Protein AF-A0A935I9T2-F1 (afdb_monomer)

pLDDT: mean 95.21, std 4.17, range [59.22, 98.81]

Secondary structure (DSSP, 8-state):
-HHHHHHHGGG-S-EEEE--S-HHHHHHHHHH-TTEEEEEE-SSSS-EEEE-SS-EEEEPPGGGSEEEEEEEEE-TTT--EEEEEEEEE-STTSPPPHHHHHHHHHHHHHHHHHHHHTT--TT-EEEE-SS-EE--HHHHTTS--HHHHHHHHHHHHHSTT-SEEEEEGGG----SEE-SEEEHHHHHHHSTT---EEEEEEEHHHHHHHHHHHHHTTTSTTPEEEESEEE-TTS-EEETTEE--TTSEEEEEEEGGGGGT-STT-TTSSTT-TT-EEEEE--TT-TT-GGG-HHHHHHHHHHTT--

Solvent-accessible surface area (backbone atoms only — not comparable to full-atom values): 16676 Å² total; per-residue (Å²): 111,71,69,66,48,72,72,43,58,87,79,48,90,76,46,71,44,78,48,77,40,48,73,69,54,47,52,49,50,44,67,77,38,58,70,33,47,36,34,45,38,40,74,73,50,52,59,49,78,46,82,51,101,56,26,36,40,37,25,45,28,51,91,64,44,29,43,70,51,76,49,77,49,75,39,90,87,79,66,47,75,48,79,48,76,44,82,41,78,59,49,92,87,56,81,78,54,70,72,61,48,52,55,51,52,52,52,51,52,52,50,54,49,54,43,43,74,74,71,44,55,50,85,45,74,60,43,79,37,96,59,66,44,66,41,27,53,83,47,42,14,62,44,77,32,72,59,41,28,35,45,18,45,18,51,34,69,77,37,74,80,33,66,32,17,40,37,47,28,54,57,54,64,38,70,44,70,49,57,61,49,41,33,42,40,56,51,42,58,24,32,72,80,54,46,27,36,28,39,30,31,32,33,23,51,56,51,52,52,51,53,50,37,17,60,70,20,51,82,33,42,36,7,50,22,41,22,49,65,46,71,46,97,85,74,47,53,22,49,75,88,37,71,63,51,50,85,44,75,42,42,32,34,31,41,49,66,51,38,69,28,77,37,71,80,38,46,76,53,22,79,81,36,84,69,57,38,78,77,45,68,48,51,82,82,42,87,84,47,57,43,23,25,50,54,59,31,36,52,52,32,34,71,74,70,52,116

Foldseek 3Di:
DPPVCVVCVVVDLADEAEEADDPVVVVVVCVVCLRHAEYAYHPPQPWDWDDDPRYIYTYHHPPPQKDKDWDWDADPVVSDIDIDIDIGGPDPVDDDDPVVVVVVVVVVVVVCVVCVVVVFHQPAFLDFDPDKFALALLDLQADAGPVLQLLFVLLCVLVVQALKEKEFSLQQQDRDIHHGTDGLNNLCNRRVPWAFKKKWKFFLQVVLLLQVLLNVRRSHRSNMHMYQWDQDPVRFIGGVNHGRDRGDIGIYMYGQVLQCLPGPSSNCNHPPNPRIGDIGIDDCPPPPRQRGTSSSSSSVCSNVVGD

Structure (mmCIF, N/CA/C/O backbone):
data_AF-A0A935I9T2-F1
#
_entry.id   AF-A0A935I9T2-F1
#
loop_
_atom_site.group_PDB
_atom_site.id
_atom_site.type_symbol
_atom_site.label_atom_id
_atom_site.label_alt_id
_atom_site.label_comp_id
_atom_site.label_asym_id
_atom_site.label_entity_id
_atom_site.label_seq_id
_atom_site.pdbx_PDB_ins_code
_atom_site.Cartn_x
_atom_site.Cartn_y
_atom_site.Cartn_z
_atom_site.occupancy
_atom_site.B_iso_or_equiv
_atom_site.auth_seq_id
_atom_site.auth_comp_id
_atom_site.auth_asym_id
_atom_site.auth_atom_id
_atom_site.pdbx_PDB_model_num
ATOM 1 N N . MET A 1 1 ? -21.980 18.213 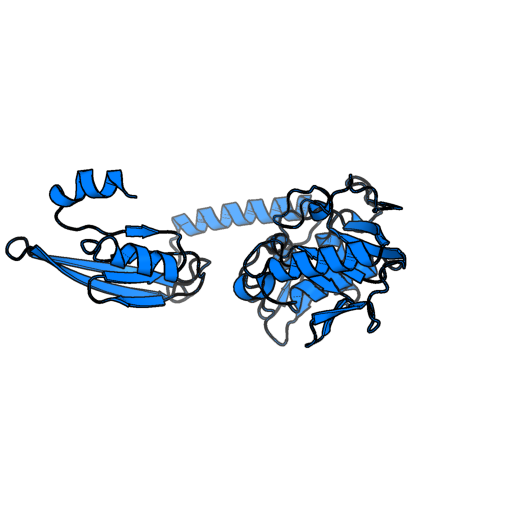9.065 1.00 59.22 1 MET A N 1
ATOM 2 C CA . MET A 1 1 ? -22.548 17.985 10.413 1.00 59.22 1 MET A CA 1
ATOM 3 C C . MET A 1 1 ? -23.260 19.217 10.985 1.00 59.22 1 MET A C 1
ATOM 5 O O . MET A 1 1 ? -24.148 19.013 11.793 1.00 59.22 1 MET A O 1
ATOM 9 N N . GLY A 1 2 ? -22.933 20.444 10.532 1.00 68.31 2 GLY A N 1
ATOM 10 C CA . GLY A 1 2 ? -23.490 21.729 11.001 1.00 68.31 2 GLY A CA 1
ATOM 11 C C . GLY A 1 2 ? -24.988 21.754 11.298 1.00 68.31 2 GLY A C 1
ATOM 12 O O . GLY A 1 2 ? -25.365 21.683 12.461 1.00 68.31 2 GLY A O 1
ATOM 13 N N . ASP A 1 3 ? -25.827 21.838 10.270 1.00 74.56 3 ASP A N 1
ATOM 14 C CA . ASP A 1 3 ? -27.255 22.126 10.474 1.00 74.56 3 ASP A CA 1
ATOM 15 C C . ASP A 1 3 ? -27.993 20.964 11.151 1.00 74.56 3 ASP A C 1
ATOM 17 O O . ASP A 1 3 ? -28.700 21.164 12.135 1.00 74.56 3 ASP A O 1
ATOM 21 N N . ALA A 1 4 ? -27.710 19.729 10.723 1.00 80.50 4 ALA A N 1
ATOM 22 C CA . ALA A 1 4 ? -28.330 18.536 11.291 1.00 80.50 4 ALA A CA 1
ATOM 23 C C . ALA A 1 4 ? -28.084 18.403 12.806 1.00 80.50 4 ALA A C 1
ATOM 25 O O . ALA A 1 4 ? -29.013 18.094 13.540 1.00 80.50 4 ALA A O 1
ATOM 26 N N . PHE A 1 5 ? -26.866 18.661 13.303 1.00 85.31 5 PHE A N 1
ATOM 27 C CA . PHE A 1 5 ? -26.576 18.559 14.740 1.00 85.31 5 PHE A CA 1
ATOM 28 C C . PHE A 1 5 ? -27.443 19.511 15.573 1.00 85.31 5 PHE A C 1
ATOM 30 O O . PHE A 1 5 ? -28.031 19.098 16.574 1.00 85.31 5 PHE A O 1
ATOM 37 N N . PHE A 1 6 ? -27.545 20.776 15.158 1.00 86.12 6 PHE A N 1
ATOM 38 C CA . PHE A 1 6 ? -28.317 21.775 15.894 1.00 86.12 6 PHE A CA 1
ATOM 39 C C . PHE A 1 6 ? -29.828 21.534 15.816 1.00 86.12 6 PHE A C 1
ATOM 41 O O . PHE A 1 6 ? -30.533 21.905 16.750 1.00 86.12 6 PHE A O 1
ATOM 48 N N . GLU A 1 7 ? -30.314 20.865 14.768 1.00 86.69 7 GLU A N 1
ATOM 49 C CA . GLU A 1 7 ? -31.722 20.479 14.644 1.00 86.69 7 GLU A CA 1
ATOM 50 C C . GLU A 1 7 ? -32.150 19.426 15.677 1.00 86.69 7 GLU A C 1
ATOM 52 O O . GLU A 1 7 ? -33.269 19.503 16.184 1.00 86.69 7 GLU A O 1
ATOM 57 N N . PHE A 1 8 ? -31.288 18.458 16.023 1.00 87.00 8 PHE A N 1
ATOM 58 C CA . PHE A 1 8 ? -31.685 17.354 16.910 1.00 87.00 8 PHE A CA 1
ATOM 59 C C . PHE A 1 8 ? -31.087 17.398 18.317 1.00 87.00 8 PHE A C 1
ATOM 61 O O . PHE A 1 8 ? -31.620 16.709 19.190 1.00 87.00 8 PHE A O 1
ATOM 68 N N . LYS A 1 9 ? -30.011 18.155 18.581 1.00 84.25 9 LYS A N 1
ATOM 69 C CA . LYS A 1 9 ? -29.277 18.067 19.865 1.00 84.25 9 LYS A CA 1
ATOM 70 C C . LYS A 1 9 ? -30.158 18.282 21.103 1.00 84.25 9 LYS A C 1
ATOM 72 O O . LYS A 1 9 ? -29.906 17.673 22.134 1.00 84.25 9 LYS A O 1
ATOM 77 N N . ASP A 1 10 ? -31.199 19.110 20.992 1.00 88.31 10 ASP A N 1
ATOM 78 C CA . ASP A 1 10 ? -32.111 19.432 22.100 1.00 88.31 10 ASP A CA 1
ATOM 79 C C . ASP A 1 10 ? -33.300 18.454 22.198 1.00 88.31 10 ASP A C 1
ATOM 81 O O . ASP A 1 10 ? -34.091 18.521 23.137 1.00 88.31 10 ASP A O 1
ATOM 85 N N . SER A 1 11 ? -33.414 17.523 21.243 1.00 91.31 11 SER A N 1
ATOM 86 C CA . SER A 1 11 ? -34.432 16.462 21.197 1.00 91.31 11 SER A CA 1
ATOM 87 C C . SER A 1 11 ? -33.925 15.098 21.682 1.00 91.31 11 SER A C 1
ATOM 89 O O . SER A 1 11 ? -34.691 14.136 21.714 1.00 91.31 11 SER A O 1
ATOM 91 N N . VAL A 1 12 ? -32.646 15.004 22.060 1.00 91.12 12 VAL A N 1
ATOM 92 C CA . VAL A 1 12 ? -31.995 13.758 22.482 1.00 91.12 12 VAL A CA 1
ATOM 93 C C . VAL A 1 12 ? -31.290 13.915 23.827 1.00 91.12 12 VAL A C 1
ATOM 95 O O . VAL A 1 12 ? -30.827 14.992 24.192 1.00 91.12 12 VAL A O 1
ATOM 98 N N . ASP A 1 13 ? -31.175 12.812 24.564 1.00 88.94 13 ASP A N 1
ATOM 99 C CA . ASP A 1 13 ? -30.525 12.793 25.878 1.00 88.94 13 ASP A CA 1
ATOM 100 C C . ASP A 1 13 ? -28.996 12.650 25.804 1.00 88.94 13 ASP A C 1
ATOM 102 O O . ASP A 1 13 ? -28.280 13.079 26.713 1.00 88.94 13 ASP A O 1
ATOM 106 N N . ILE A 1 14 ? -28.489 12.005 24.747 1.00 88.88 14 ILE A N 1
ATOM 107 C CA . ILE A 1 14 ? -27.069 11.704 24.537 1.00 88.88 14 ILE A CA 1
ATOM 108 C C . ILE A 1 14 ? -26.747 11.849 23.053 1.00 88.88 14 ILE A C 1
ATOM 110 O O . ILE A 1 14 ? -27.459 11.308 22.208 1.00 88.88 14 ILE A O 1
ATOM 114 N N . VAL A 1 15 ? -25.621 12.499 22.749 1.00 90.31 15 VAL A N 1
ATOM 115 C CA . VAL A 1 15 ? -25.045 12.528 21.403 1.00 90.31 15 VAL A CA 1
ATOM 116 C C . VAL A 1 15 ? -23.731 11.749 21.386 1.00 90.31 15 VAL A C 1
ATOM 118 O O . VAL A 1 15 ? -22.809 12.022 22.161 1.00 90.31 15 VAL A O 1
ATOM 121 N N . LEU A 1 16 ? -23.655 10.778 20.480 1.00 92.75 16 LEU A N 1
ATOM 122 C CA . LEU A 1 16 ? -22.445 10.039 20.128 1.00 92.75 16 LEU A CA 1
ATOM 123 C C . LEU A 1 16 ? -22.160 10.299 18.648 1.00 92.75 16 LEU A C 1
ATOM 125 O O . LEU A 1 16 ? -23.095 10.459 17.863 1.00 92.75 16 LEU A O 1
ATOM 129 N N . ALA A 1 17 ? -20.891 10.319 18.265 1.00 94.56 17 ALA A N 1
ATOM 130 C CA . ALA A 1 17 ? -20.495 10.459 16.873 1.00 94.56 17 ALA A CA 1
ATOM 131 C C . ALA A 1 17 ? -19.826 9.182 16.372 1.00 94.56 17 ALA A C 1
ATOM 133 O O . ALA A 1 17 ? -19.061 8.542 17.092 1.00 94.56 17 ALA A O 1
ATOM 134 N N . LEU A 1 18 ? -20.116 8.844 15.121 1.00 96.19 18 LEU A N 1
ATOM 135 C CA . LEU A 1 18 ? -19.390 7.859 14.334 1.00 96.19 18 LEU A CA 1
ATOM 136 C C . LEU A 1 18 ? -18.709 8.625 13.202 1.00 96.19 18 LEU A C 1
ATOM 138 O O . LEU A 1 18 ? -19.387 9.342 12.462 1.00 96.19 18 LEU A O 1
ATOM 142 N N . SER A 1 19 ? -17.391 8.513 13.088 1.00 95.62 19 SER A N 1
ATOM 143 C CA . SER A 1 19 ? -16.606 9.272 12.118 1.00 95.62 19 SER A CA 1
ATOM 144 C C . SER A 1 19 ? -15.615 8.386 11.368 1.00 95.62 19 SER A C 1
ATOM 146 O O . SER A 1 19 ? -15.223 7.307 11.810 1.00 95.62 19 SER A O 1
ATOM 148 N N . HIS A 1 20 ? -15.199 8.870 10.202 1.00 95.81 20 HIS A N 1
ATOM 149 C CA . HIS A 1 20 ? -14.014 8.392 9.499 1.00 95.81 20 HIS A CA 1
ATOM 150 C C . HIS A 1 20 ? -13.144 9.608 9.180 1.00 95.81 20 HIS A C 1
ATOM 152 O O . HIS A 1 20 ? -12.958 9.986 8.027 1.00 95.81 20 HIS A O 1
ATOM 158 N N . LEU A 1 21 ? -12.726 10.283 10.243 1.00 95.12 21 LEU A N 1
ATOM 159 C CA . LEU A 1 21 ? -11.886 11.469 10.209 1.00 95.12 21 LEU A CA 1
ATOM 160 C C . LEU A 1 21 ? -10.539 11.142 10.840 1.00 95.12 21 LEU A C 1
ATOM 162 O O . LEU A 1 21 ? -10.432 10.178 11.605 1.00 95.12 21 LEU A O 1
ATOM 166 N N . SER A 1 22 ? -9.538 11.968 10.554 1.00 93.94 22 SER A N 1
ATOM 167 C CA . SER A 1 22 ? -8.284 11.891 11.290 1.00 93.94 22 SER A CA 1
ATOM 168 C C . SER A 1 22 ? -8.491 12.176 12.780 1.00 93.94 22 SER A C 1
ATOM 170 O O . SER A 1 22 ? -9.448 12.841 13.186 1.00 93.94 22 SER A O 1
ATOM 172 N N . LYS A 1 23 ? -7.574 11.716 13.630 1.00 94.81 23 LYS A N 1
ATOM 173 C CA . LYS A 1 23 ? -7.583 12.018 15.068 1.00 94.81 23 LYS A CA 1
ATOM 174 C C . LYS A 1 23 ? -7.570 13.526 15.343 1.00 94.81 23 LYS A C 1
ATOM 176 O O . LYS A 1 23 ? -8.200 13.960 16.305 1.00 94.81 23 LYS A O 1
ATOM 181 N N . GLU A 1 24 ? -6.891 14.324 14.515 1.00 95.31 24 GLU A N 1
ATOM 182 C CA . GLU A 1 24 ? -6.883 15.784 14.620 1.00 95.31 24 GLU A CA 1
ATOM 183 C C . GLU A 1 24 ? -8.256 16.379 14.289 1.00 95.31 24 GLU A C 1
ATOM 185 O O . GLU A 1 24 ? -8.745 17.240 15.019 1.00 95.31 24 GLU A O 1
ATOM 190 N N . GLU A 1 25 ? -8.897 15.907 13.223 1.00 96.12 25 GLU A N 1
ATOM 191 C CA . GLU A 1 25 ? -10.239 16.346 12.827 1.00 96.12 25 GLU A CA 1
ATOM 192 C C . GLU A 1 25 ? -11.310 15.898 13.831 1.00 96.12 25 GLU A C 1
ATOM 194 O O . GLU A 1 25 ? -12.220 16.666 14.132 1.00 96.12 25 GLU A O 1
ATOM 199 N N . ASP A 1 26 ? -11.188 14.708 14.422 1.00 97.00 26 ASP A N 1
ATOM 200 C CA . ASP A 1 26 ? -12.066 14.273 15.514 1.00 97.00 26 ASP A CA 1
ATOM 201 C C . ASP A 1 26 ? -11.880 15.127 16.772 1.00 97.00 26 ASP A C 1
ATOM 203 O O . ASP A 1 26 ? -12.853 15.455 17.453 1.00 97.00 26 ASP A O 1
ATOM 207 N N . ALA A 1 27 ? -10.645 15.529 17.085 1.00 95.75 27 ALA A N 1
ATOM 208 C CA . ALA A 1 27 ? -10.392 16.452 18.186 1.00 95.75 27 ALA A CA 1
ATOM 209 C C . ALA A 1 27 ? -11.016 17.831 17.915 1.00 95.75 27 ALA A C 1
ATOM 211 O O . ALA A 1 27 ? -11.619 18.413 18.817 1.00 95.75 27 ALA A O 1
ATOM 212 N N . GLN A 1 28 ? -10.940 18.324 16.674 1.00 95.50 28 GLN A N 1
ATOM 213 C CA . GLN A 1 28 ? -11.638 19.545 16.258 1.00 95.50 28 GLN A CA 1
ATOM 214 C C . GLN A 1 28 ? -13.156 19.381 16.380 1.00 95.50 28 GLN A C 1
ATOM 216 O O . GLN A 1 28 ? -13.819 20.248 16.946 1.00 95.50 28 GLN A O 1
ATOM 221 N N . LEU A 1 29 ? -13.710 18.255 15.919 1.00 94.00 29 LEU A N 1
ATOM 222 C CA . LEU A 1 29 ? -15.136 17.948 16.021 1.00 94.00 29 LEU A CA 1
ATOM 223 C C . LEU A 1 29 ? -15.614 17.962 17.482 1.00 94.00 29 LEU A C 1
ATOM 225 O O . LEU A 1 29 ? -16.641 18.569 17.786 1.00 94.00 29 LEU A O 1
ATOM 229 N N . ALA A 1 30 ? -14.856 17.346 18.391 1.00 94.31 30 ALA A N 1
ATOM 230 C CA . ALA A 1 30 ? -15.148 17.350 19.824 1.00 94.31 30 ALA A CA 1
ATOM 231 C C . ALA A 1 30 ? -15.078 18.754 20.453 1.00 94.31 30 ALA A C 1
ATOM 233 O O . ALA A 1 30 ? -15.780 19.031 21.429 1.00 94.31 30 ALA A O 1
ATOM 234 N N . ASP A 1 31 ? -14.221 19.630 19.926 1.00 93.56 31 ASP A N 1
ATOM 235 C CA . ASP A 1 31 ? -14.082 21.013 20.387 1.00 93.56 31 ASP A CA 1
ATOM 236 C C . ASP A 1 31 ? -15.265 21.884 19.940 1.00 93.56 31 ASP A C 1
ATOM 238 O O . ASP A 1 31 ? -15.817 22.643 20.742 1.00 93.56 31 ASP A O 1
ATOM 242 N N . LEU A 1 32 ? -15.689 21.703 18.684 1.00 92.56 32 LEU A N 1
ATOM 243 C CA . LEU A 1 32 ? -16.832 22.369 18.054 1.00 92.56 32 LEU A CA 1
ATOM 244 C C . LEU A 1 32 ? -18.174 21.959 18.681 1.00 92.56 32 LEU A C 1
ATOM 246 O O . LEU A 1 32 ? -19.054 22.803 18.844 1.00 92.56 32 LEU A O 1
ATOM 250 N N . TYR A 1 33 ? -18.330 20.686 19.054 1.00 92.25 33 TYR A N 1
ATOM 251 C CA . TYR A 1 33 ? -19.592 20.114 19.535 1.00 92.25 33 TYR A CA 1
ATOM 252 C C . TYR A 1 33 ? -19.420 19.458 20.914 1.00 92.25 33 TYR A C 1
ATOM 254 O O . TYR A 1 33 ? -19.298 18.238 21.049 1.00 92.25 33 TYR A O 1
ATOM 262 N N . ARG A 1 34 ? -19.430 20.277 21.972 1.00 90.44 34 ARG A N 1
ATOM 263 C CA . ARG A 1 34 ? -19.145 19.868 23.367 1.00 90.44 34 ARG A CA 1
ATOM 264 C C . ARG A 1 34 ? -20.168 18.891 23.965 1.00 90.44 34 ARG A C 1
ATOM 266 O O . ARG A 1 34 ? -19.928 18.278 25.015 1.00 90.44 34 ARG A O 1
ATOM 273 N N . GLU A 1 35 ? -21.329 18.762 23.337 1.00 91.56 35 GLU A N 1
ATOM 274 C CA . GLU A 1 35 ? -22.378 17.818 23.703 1.00 91.56 35 GLU A CA 1
ATOM 275 C C . GLU A 1 35 ? -22.034 16.380 23.305 1.00 91.56 35 GLU A C 1
ATOM 277 O O . GLU A 1 35 ? -22.543 15.457 23.941 1.00 91.56 35 GLU A O 1
ATOM 282 N N . ILE A 1 36 ? -21.141 16.172 22.329 1.00 92.62 36 ILE A N 1
ATOM 283 C CA . ILE A 1 36 ? -20.674 14.838 21.941 1.00 92.62 36 ILE A CA 1
ATOM 284 C C . ILE A 1 36 ? -19.838 14.256 23.082 1.00 92.62 36 ILE A C 1
ATOM 286 O O . ILE A 1 36 ? -18.862 14.858 23.528 1.00 92.62 36 ILE A O 1
ATOM 290 N N . LYS A 1 37 ? -20.233 13.077 23.572 1.00 92.69 37 LYS A N 1
ATOM 291 C CA . LYS A 1 37 ? -19.572 12.418 24.717 1.00 92.69 37 LYS A CA 1
ATOM 292 C C . LYS A 1 37 ? -18.615 11.307 24.310 1.00 92.69 37 LYS A C 1
ATOM 294 O O . LYS A 1 37 ? -17.696 10.983 25.063 1.00 92.69 37 LYS A O 1
ATOM 299 N N . LEU A 1 38 ? -18.810 10.754 23.121 1.00 96.19 38 LEU A N 1
ATOM 300 C CA . LEU A 1 38 ? -17.950 9.744 22.525 1.00 96.19 38 LEU A CA 1
ATOM 301 C C . LEU A 1 38 ? -17.904 9.947 21.013 1.00 96.19 38 LEU A C 1
ATOM 303 O O . LEU A 1 38 ? -18.955 10.076 20.383 1.00 96.19 38 LEU A O 1
ATOM 307 N N . ILE A 1 39 ? -16.701 9.903 20.454 1.00 97.38 39 ILE A N 1
ATOM 308 C CA . ILE A 1 39 ? -16.461 9.754 19.022 1.00 97.38 39 ILE A CA 1
ATOM 309 C C . ILE A 1 39 ? -15.884 8.356 18.790 1.00 97.38 39 ILE A C 1
ATOM 311 O O . ILE A 1 39 ? -14.802 8.028 19.279 1.00 97.38 39 ILE A O 1
ATOM 315 N N . MET A 1 40 ? -16.628 7.538 18.055 1.00 97.75 40 MET A N 1
ATOM 316 C CA . MET A 1 40 ? -16.187 6.262 17.500 1.00 97.75 40 MET A CA 1
ATOM 317 C C . MET A 1 40 ? -15.586 6.563 16.124 1.00 97.75 40 MET A C 1
ATOM 319 O O . MET A 1 40 ? -16.324 6.781 15.168 1.00 97.75 40 MET A O 1
ATOM 323 N N . GLY A 1 41 ? -14.262 6.678 16.050 1.00 96.38 41 GLY A N 1
ATOM 324 C CA . GLY A 1 41 ? -13.568 7.122 14.838 1.00 96.38 41 GLY A CA 1
ATOM 325 C C . GLY A 1 41 ? -12.929 5.989 14.028 1.00 96.38 41 GLY A C 1
ATOM 326 O O . GLY A 1 41 ? -12.967 4.821 14.419 1.00 96.38 41 GLY A O 1
ATOM 327 N N . GLY A 1 42 ? -12.281 6.364 12.921 1.00 94.06 42 GLY A N 1
ATOM 328 C CA . GLY A 1 42 ? -11.532 5.476 12.022 1.00 94.06 42 GLY A CA 1
ATOM 329 C C . GLY A 1 42 ? -10.292 6.160 11.434 1.00 94.06 42 GLY A C 1
ATOM 330 O O . GLY A 1 42 ? -9.643 6.923 12.124 1.00 94.06 42 GLY A O 1
ATOM 331 N N . HIS A 1 43 ? -9.967 5.926 10.164 1.00 92.81 43 HIS A N 1
ATOM 332 C CA . HIS A 1 43 ? -8.861 6.568 9.430 1.00 92.81 43 HIS A CA 1
ATOM 333 C C . HIS A 1 43 ? -7.421 6.172 9.810 1.00 92.81 43 HIS A C 1
ATOM 335 O O . HIS A 1 43 ? -6.663 5.817 8.915 1.00 92.81 43 HIS A O 1
ATOM 341 N N . GLU A 1 44 ? -7.015 6.183 11.084 1.00 90.38 44 GLU A N 1
ATOM 342 C CA . GLU A 1 44 ? -5.597 5.934 11.429 1.00 90.38 44 GLU A CA 1
ATOM 343 C C . GLU A 1 44 ? -5.131 4.488 11.254 1.00 90.38 44 GLU A C 1
ATOM 345 O O . GLU A 1 44 ? -3.929 4.250 11.192 1.00 90.38 44 GLU A O 1
ATOM 350 N N . HIS A 1 45 ? -6.066 3.537 11.209 1.00 91.75 45 HIS A N 1
ATOM 351 C CA . HIS A 1 45 ? -5.811 2.090 11.158 1.00 91.75 45 HIS A CA 1
ATOM 352 C C . HIS A 1 45 ? -5.101 1.502 12.397 1.00 91.75 45 HIS A C 1
ATOM 354 O O . HIS A 1 45 ? -4.960 0.283 12.484 1.00 91.75 45 HIS A O 1
ATOM 360 N N . ASP A 1 46 ? -4.749 2.331 13.379 1.00 90.75 46 ASP A N 1
ATOM 361 C CA . ASP A 1 46 ? -4.238 1.940 14.692 1.00 90.75 46 ASP A CA 1
ATOM 362 C C . ASP A 1 46 ? -5.280 2.242 15.774 1.00 90.75 46 ASP A C 1
ATOM 364 O O . ASP A 1 46 ? -5.962 3.277 15.731 1.00 90.75 46 ASP A O 1
ATOM 368 N N . HIS A 1 47 ? -5.384 1.372 16.782 1.00 94.44 47 HIS A N 1
ATOM 369 C CA . HIS A 1 47 ? -6.284 1.655 17.889 1.00 94.44 47 HIS A CA 1
ATOM 370 C C . HIS A 1 47 ? -5.812 2.837 18.742 1.00 94.44 47 HIS A C 1
ATOM 372 O O . HIS A 1 47 ? -4.620 3.071 18.952 1.00 94.44 47 HIS A O 1
ATOM 378 N N . MET A 1 48 ? -6.769 3.562 19.317 1.00 96.62 48 MET A N 1
ATOM 379 C CA . MET A 1 48 ? -6.483 4.615 20.286 1.00 96.62 48 MET A CA 1
ATOM 380 C C . MET A 1 48 ? -7.658 4.879 21.218 1.00 96.62 48 MET A C 1
ATOM 382 O O . MET A 1 48 ? -8.818 4.673 20.862 1.00 96.62 48 MET A O 1
ATOM 386 N N . ASN A 1 49 ? -7.331 5.409 22.395 1.00 97.06 49 ASN A N 1
ATOM 387 C CA . ASN A 1 49 ? -8.278 5.924 23.372 1.00 97.06 49 ASN A CA 1
ATOM 388 C C . ASN A 1 49 ? -7.771 7.273 23.889 1.00 97.06 49 ASN A C 1
ATOM 390 O O . ASN A 1 49 ? -6.809 7.325 24.654 1.00 97.06 49 ASN A O 1
ATOM 394 N N . ILE A 1 50 ? -8.397 8.355 23.438 1.00 96.38 50 ILE A N 1
ATOM 395 C CA . ILE A 1 50 ? -8.026 9.728 23.778 1.00 96.38 50 ILE A CA 1
ATOM 396 C C . ILE A 1 50 ? -9.130 10.311 24.657 1.00 96.38 50 ILE A C 1
ATOM 398 O O . ILE A 1 50 ? -10.284 10.414 24.240 1.00 96.38 50 ILE A O 1
ATOM 402 N N . GLU A 1 51 ? -8.778 10.718 25.873 1.00 94.69 51 GLU A N 1
ATOM 403 C CA . GLU A 1 51 ? -9.687 11.437 26.764 1.00 94.69 51 GLU A CA 1
ATOM 404 C C . GLU A 1 51 ? -9.506 12.947 26.586 1.00 94.69 51 GLU A C 1
ATOM 406 O O . GLU A 1 51 ? -8.441 13.497 26.863 1.00 94.69 51 GLU A O 1
ATOM 411 N N . LEU A 1 52 ? -10.557 13.618 26.114 1.00 93.19 52 LEU A N 1
ATOM 412 C CA . LEU A 1 52 ? -10.660 15.074 26.055 1.00 93.19 52 LEU A CA 1
ATOM 413 C C . LEU A 1 52 ? -11.574 15.571 27.191 1.00 93.19 52 LEU A C 1
ATOM 415 O O . LEU A 1 52 ? -12.357 14.791 27.736 1.00 93.19 52 LEU A O 1
ATOM 419 N N . PRO A 1 53 ? -11.555 16.875 27.535 1.00 89.19 53 PRO A N 1
ATOM 420 C CA . PRO A 1 53 ? -12.332 17.405 28.661 1.00 89.19 53 PRO A CA 1
ATOM 421 C C . PRO A 1 53 ? -13.840 17.111 28.618 1.00 89.19 53 PRO A C 1
ATOM 423 O O . PRO A 1 53 ? -14.471 16.979 29.664 1.00 89.19 53 PRO A O 1
ATOM 426 N N . THR A 1 54 ? -14.431 17.026 27.423 1.00 86.31 54 THR A N 1
ATOM 427 C CA . THR A 1 54 ? -15.882 16.846 27.238 1.00 86.31 54 THR A CA 1
ATOM 428 C C . THR A 1 54 ? -16.267 15.587 26.468 1.00 86.31 54 THR A C 1
ATOM 430 O O . THR A 1 54 ? -17.456 15.276 26.405 1.00 86.31 54 THR A O 1
ATOM 433 N N . CYS A 1 55 ? -15.292 14.871 25.902 1.00 93.88 55 CYS A N 1
ATOM 434 C CA . CYS A 1 55 ? -15.505 13.775 24.961 1.00 93.88 55 CYS A CA 1
ATOM 435 C C . CYS A 1 55 ? -14.386 12.736 25.078 1.00 93.88 55 CYS A C 1
ATOM 437 O O . CYS A 1 55 ? -13.230 13.085 25.293 1.00 93.88 55 CYS A O 1
ATOM 439 N N . ARG A 1 56 ? -14.701 11.460 24.866 1.00 95.56 56 ARG A N 1
ATOM 440 C CA . ARG A 1 56 ? -13.694 10.425 24.593 1.00 95.56 56 ARG A CA 1
ATOM 441 C C . ARG A 1 56 ? -13.641 10.152 23.089 1.00 95.56 56 ARG A C 1
ATOM 443 O O . ARG A 1 56 ? -14.687 10.115 22.453 1.00 95.56 56 ARG A O 1
ATOM 450 N N . ILE A 1 57 ? -12.460 9.946 22.520 1.00 97.69 57 ILE A N 1
ATOM 451 C CA . ILE A 1 57 ? -12.286 9.477 21.139 1.00 97.69 57 ILE A CA 1
ATOM 452 C C . ILE A 1 57 ? -11.707 8.071 21.205 1.00 97.69 57 ILE A C 1
ATOM 454 O O . ILE A 1 57 ? -10.666 7.858 21.824 1.00 97.69 57 ILE A O 1
ATOM 458 N N . THR A 1 58 ? -12.366 7.116 20.562 1.00 98.00 58 THR A N 1
ATOM 459 C CA . THR A 1 58 ? -11.879 5.740 20.452 1.00 98.00 58 THR A CA 1
ATOM 460 C C . THR A 1 58 ? -11.873 5.289 19.006 1.00 98.00 58 THR A C 1
ATOM 462 O O . THR A 1 58 ? -12.848 5.522 18.293 1.00 98.00 58 THR A O 1
ATOM 465 N N . LYS A 1 59 ? -10.807 4.609 18.590 1.00 97.62 59 LYS A N 1
ATOM 466 C CA . LYS A 1 59 ? -10.687 3.985 17.264 1.00 97.62 59 LYS A CA 1
ATOM 467 C C . LYS A 1 59 ? -10.122 2.591 17.419 1.00 97.62 59 LYS A C 1
ATOM 469 O O . LYS A 1 59 ? -9.208 2.431 18.216 1.00 97.62 59 LYS A O 1
ATOM 474 N N . ALA A 1 60 ? -10.658 1.609 16.709 1.00 96.69 60 ALA A N 1
ATOM 475 C CA . ALA A 1 60 ? -10.103 0.257 16.692 1.00 96.69 60 ALA A CA 1
ATOM 476 C C . ALA A 1 60 ? -9.039 0.117 15.590 1.00 96.69 60 ALA A C 1
ATOM 478 O O . ALA A 1 60 ? -8.982 0.939 14.674 1.00 96.69 60 ALA A O 1
ATOM 479 N N . ASP A 1 61 ? -8.214 -0.926 15.678 1.00 94.06 61 ASP A N 1
ATOM 480 C CA . ASP A 1 61 ? -7.251 -1.256 14.626 1.00 94.06 61 ASP A CA 1
ATOM 481 C C . ASP A 1 61 ? -7.979 -1.642 13.326 1.00 94.06 61 ASP A C 1
ATOM 483 O O . ASP A 1 61 ? -9.104 -2.156 13.341 1.00 94.06 61 ASP A O 1
ATOM 487 N N . ALA A 1 62 ? -7.318 -1.452 12.185 1.00 91.12 62 ALA A N 1
ATOM 488 C CA . ALA A 1 62 ? -7.823 -1.945 10.908 1.00 91.12 62 ALA A CA 1
ATOM 489 C C . ALA A 1 62 ? -7.898 -3.486 10.859 1.00 91.12 62 ALA A C 1
ATOM 491 O O . ALA A 1 62 ? -7.337 -4.209 11.690 1.00 91.12 62 ALA A O 1
ATOM 492 N N . ASN A 1 63 ? -8.599 -3.997 9.842 1.00 90.06 63 ASN A N 1
ATOM 493 C CA . ASN A 1 63 ? -8.769 -5.430 9.563 1.00 90.06 63 ASN A CA 1
ATOM 494 C C . ASN A 1 63 ? -9.449 -6.231 10.683 1.00 90.06 63 ASN A C 1
ATOM 496 O O . ASN A 1 63 ? -9.202 -7.427 10.812 1.00 90.06 63 ASN A O 1
ATOM 500 N N . ALA A 1 64 ? -10.294 -5.574 11.487 1.00 92.25 64 ALA A N 1
ATOM 501 C CA . ALA A 1 64 ? -11.035 -6.203 12.582 1.00 92.25 64 ALA A CA 1
ATOM 502 C C . ALA A 1 64 ? -10.131 -7.004 13.539 1.00 92.25 64 ALA A C 1
ATOM 504 O O . ALA A 1 64 ? -10.521 -8.052 14.040 1.00 92.25 64 ALA A O 1
ATOM 505 N N . ARG A 1 65 ? -8.911 -6.514 13.795 1.00 92.81 65 ARG A N 1
ATOM 506 C CA . ARG A 1 65 ? -7.998 -7.101 14.792 1.00 92.81 65 ARG A CA 1
ATOM 507 C C . ARG A 1 65 ? -8.444 -6.811 16.216 1.00 92.81 65 ARG A C 1
ATOM 509 O O . ARG A 1 65 ? -8.162 -7.577 17.134 1.00 92.81 65 ARG A O 1
ATOM 516 N N . THR A 1 66 ? -9.127 -5.690 16.394 1.00 96.56 66 THR A N 1
ATOM 517 C CA . THR A 1 66 ? -9.723 -5.291 17.657 1.00 96.56 66 THR A CA 1
ATOM 518 C C . THR A 1 66 ? -11.113 -4.718 17.425 1.00 96.56 66 THR A C 1
ATOM 520 O O . THR A 1 66 ? -11.458 -4.279 16.327 1.00 96.56 66 THR A O 1
ATOM 523 N N . ALA A 1 67 ? -11.926 -4.724 18.474 1.00 97.06 67 ALA A N 1
ATOM 524 C CA . ALA A 1 67 ? -13.207 -4.040 18.512 1.00 97.06 67 ALA A CA 1
ATOM 525 C C . ALA A 1 67 ? -13.356 -3.314 19.846 1.00 97.06 67 ALA A C 1
ATOM 527 O O . ALA A 1 67 ? -12.970 -3.833 20.892 1.00 97.06 67 ALA A O 1
ATOM 528 N N . TYR A 1 68 ? -13.947 -2.121 19.825 1.00 97.62 68 TYR A N 1
ATOM 529 C CA . TYR A 1 68 ? -14.340 -1.459 21.060 1.00 97.62 68 TYR A CA 1
ATOM 530 C C . TYR A 1 68 ? -15.736 -1.906 21.500 1.00 97.62 68 TYR A C 1
ATOM 532 O O . TYR A 1 68 ? -16.706 -1.784 20.754 1.00 97.62 68 TYR A O 1
ATOM 540 N N . ALA A 1 69 ? -15.853 -2.342 22.753 1.00 97.06 69 ALA A N 1
ATOM 541 C CA . ALA A 1 69 ? -17.126 -2.475 23.444 1.00 97.06 69 ALA A CA 1
ATOM 542 C C . ALA A 1 69 ? -17.376 -1.230 24.306 1.00 97.06 69 ALA A C 1
ATOM 544 O O . ALA A 1 69 ? -16.687 -0.985 25.301 1.00 97.06 69 ALA A O 1
ATOM 545 N N . HIS A 1 70 ? -18.385 -0.443 23.932 1.00 96.69 70 HIS A N 1
ATOM 546 C CA . HIS A 1 70 ? -18.812 0.736 24.682 1.00 96.69 70 HIS A CA 1
ATOM 547 C C . HIS A 1 70 ? -20.023 0.412 25.554 1.00 96.69 70 HIS A C 1
ATOM 549 O O . HIS A 1 70 ? -21.087 0.044 25.060 1.00 96.69 70 HIS A O 1
ATOM 555 N N . ARG A 1 71 ? -19.879 0.579 26.868 1.00 95.31 71 ARG A N 1
ATOM 556 C CA . ARG A 1 71 ? -20.953 0.406 27.850 1.00 95.31 71 ARG A CA 1
ATOM 557 C C . ARG A 1 71 ? -21.295 1.763 28.441 1.00 95.31 71 ARG A C 1
ATOM 559 O O . ARG A 1 71 ? -20.421 2.439 28.981 1.00 95.31 71 ARG A O 1
ATOM 566 N N . PHE A 1 72 ? -22.562 2.154 28.357 1.00 91.38 72 PHE A N 1
ATOM 567 C CA . PHE A 1 72 ? -23.024 3.447 28.848 1.00 91.38 72 PHE A CA 1
ATOM 568 C C . PHE A 1 72 ? -24.073 3.307 29.950 1.00 91.38 72 PHE A C 1
ATOM 570 O O . PHE A 1 72 ? -24.892 2.389 29.958 1.00 91.38 72 PHE A O 1
ATOM 577 N N . LYS A 1 73 ? -24.040 4.252 30.891 1.00 92.88 73 LYS A N 1
ATOM 578 C CA . LYS A 1 73 ? -25.079 4.463 31.903 1.00 92.88 73 LYS A CA 1
ATOM 579 C C . LYS A 1 73 ? -25.540 5.908 31.828 1.00 92.88 73 LYS A C 1
ATOM 581 O O . LYS A 1 73 ? -24.711 6.815 31.861 1.00 92.88 73 LYS A O 1
ATOM 586 N N . TYR A 1 74 ? -26.851 6.109 31.761 1.00 92.75 74 TYR A N 1
ATOM 587 C CA . TYR A 1 74 ? -27.466 7.430 31.735 1.00 92.75 74 TYR A CA 1
ATOM 588 C C . TYR A 1 74 ? -28.321 7.648 32.977 1.00 92.75 74 TYR A C 1
ATOM 590 O O . TYR A 1 74 ? -29.152 6.808 33.323 1.00 92.75 74 TYR A O 1
ATOM 598 N N . ASN A 1 75 ? -28.125 8.779 33.646 1.00 93.69 75 ASN A N 1
ATOM 599 C CA . ASN A 1 75 ? -28.961 9.189 34.762 1.00 93.69 75 ASN A CA 1
ATOM 600 C C . ASN A 1 75 ? -30.013 10.191 34.276 1.00 93.69 75 ASN A C 1
ATOM 602 O O . ASN A 1 75 ? -29.698 11.350 34.033 1.00 93.69 75 ASN A O 1
ATOM 606 N N . THR A 1 76 ? -31.275 9.769 34.208 1.00 91.94 76 THR A N 1
ATOM 607 C CA . THR A 1 76 ? -32.392 10.599 33.717 1.00 91.94 76 THR A CA 1
ATOM 608 C C . THR A 1 76 ? -32.720 11.803 34.606 1.00 91.94 76 THR A C 1
ATOM 610 O O . THR A 1 76 ? -33.380 12.732 34.152 1.00 91.94 76 THR A O 1
ATOM 613 N N . LYS A 1 77 ? -32.256 11.826 35.865 1.00 93.31 77 LYS A N 1
ATOM 614 C CA . LYS A 1 77 ? -32.454 12.959 36.784 1.00 93.31 77 LYS A CA 1
ATOM 615 C C . LYS A 1 77 ? -31.350 14.002 36.649 1.00 93.31 77 LYS A C 1
ATOM 617 O O . LYS A 1 77 ? -31.638 15.190 36.582 1.00 93.31 77 LYS A O 1
ATOM 622 N N . THR A 1 78 ? -30.090 13.565 36.639 1.00 93.31 78 THR A N 1
ATOM 623 C CA . THR A 1 78 ? -28.930 14.474 36.571 1.00 93.31 78 THR A CA 1
ATOM 624 C C . THR A 1 78 ? -28.485 14.769 35.142 1.00 93.31 78 THR A C 1
ATOM 626 O O . THR A 1 78 ? -27.624 15.622 34.943 1.00 93.31 78 THR A O 1
ATOM 629 N N . LYS A 1 79 ? -29.041 14.051 34.158 1.00 88.88 79 LYS A N 1
ATOM 630 C CA . LYS A 1 79 ? -28.643 14.056 32.744 1.00 88.88 79 LYS A CA 1
ATOM 631 C C . LYS A 1 79 ? -27.166 13.714 32.513 1.00 88.88 79 LYS A C 1
ATOM 633 O O . LYS A 1 79 ? -26.596 14.044 31.478 1.00 88.88 79 LYS A O 1
ATOM 638 N N . GLN A 1 80 ? -26.525 13.055 33.478 1.00 89.31 80 GLN A N 1
ATOM 639 C CA . GLN A 1 80 ? -25.131 12.635 33.364 1.00 89.31 80 GLN A CA 1
ATOM 640 C C . GLN A 1 80 ? -25.026 11.299 32.631 1.00 89.31 80 GLN A C 1
ATOM 642 O O . GLN A 1 80 ? -25.780 10.364 32.913 1.00 89.31 80 GLN A O 1
ATOM 647 N N . VAL A 1 81 ? -24.035 11.196 31.745 1.00 90.00 81 VAL A N 1
ATOM 648 C CA . VAL A 1 81 ? -23.647 9.946 31.091 1.00 90.00 81 VAL A CA 1
ATOM 649 C C . VAL A 1 81 ? -22.295 9.477 31.617 1.00 90.00 81 VAL A C 1
ATOM 651 O O . VAL A 1 81 ? -21.368 10.267 31.786 1.00 90.00 81 VAL A O 1
ATOM 654 N N . GLN A 1 82 ? -22.183 8.180 31.874 1.00 91.31 82 GLN A N 1
ATOM 655 C CA . GLN A 1 82 ? -20.917 7.500 32.126 1.00 91.31 82 GLN A CA 1
ATOM 656 C C . GLN A 1 82 ? -20.662 6.532 30.978 1.00 91.31 82 GLN A C 1
ATOM 658 O O . GLN A 1 82 ? -21.552 5.757 30.631 1.00 91.31 82 GLN A O 1
ATOM 663 N N . ILE A 1 83 ? -19.459 6.575 30.405 1.00 91.75 83 ILE A N 1
ATOM 664 C CA . ILE A 1 83 ? -19.059 5.733 29.275 1.00 91.75 83 ILE A CA 1
ATOM 665 C C . ILE A 1 83 ? -17.811 4.950 29.674 1.00 91.75 83 ILE A C 1
ATOM 667 O O . ILE A 1 83 ? -16.775 5.528 30.010 1.00 91.75 83 ILE A O 1
ATOM 671 N N . GLN A 1 84 ? -17.901 3.628 29.605 1.00 94.00 84 GLN A N 1
ATOM 672 C CA . GLN A 1 84 ? -16.768 2.720 29.716 1.00 94.00 84 GLN A CA 1
ATOM 673 C C . GLN A 1 84 ? -16.484 2.138 28.333 1.00 94.00 84 GLN A C 1
ATOM 675 O O . GLN A 1 84 ? -17.386 1.604 27.692 1.00 94.00 84 GLN A O 1
ATOM 680 N N . SER A 1 85 ? -15.239 2.258 27.881 1.00 96.44 85 SER A N 1
ATOM 681 C CA . SER A 1 85 ? -14.787 1.729 26.595 1.00 96.44 85 SER A CA 1
ATOM 682 C C . SER A 1 85 ? -13.733 0.663 26.852 1.00 96.44 85 SER A C 1
ATOM 684 O O . SER A 1 85 ? -12.750 0.931 27.538 1.00 96.44 85 SER A O 1
ATOM 686 N N . GLU A 1 86 ? -13.942 -0.526 26.307 1.00 97.12 86 GLU A N 1
ATOM 687 C CA . GLU A 1 86 ? -13.032 -1.664 26.418 1.00 97.12 86 GLU A CA 1
ATOM 688 C C . GLU A 1 86 ? -12.563 -2.056 25.020 1.00 97.12 86 GLU A C 1
ATOM 690 O O . GLU A 1 86 ? -13.395 -2.269 24.142 1.00 97.12 86 GLU A O 1
ATOM 695 N N . LEU A 1 87 ? -11.247 -2.118 24.807 1.00 97.81 87 LEU A N 1
ATOM 696 C CA . LEU A 1 87 ? -10.680 -2.639 23.567 1.00 97.81 87 LEU A CA 1
ATOM 697 C C . LEU A 1 87 ? -10.550 -4.155 23.695 1.00 97.81 87 LEU A C 1
ATOM 699 O O . LEU A 1 87 ? -9.871 -4.643 24.596 1.00 97.81 87 LEU A O 1
ATOM 703 N N . ILE A 1 88 ? -11.188 -4.882 22.789 1.00 97.50 88 ILE A N 1
ATOM 704 C CA . ILE A 1 88 ? -11.213 -6.340 22.762 1.00 97.50 88 ILE A CA 1
ATOM 705 C C . ILE A 1 88 ? -10.371 -6.800 21.577 1.00 97.50 88 ILE A C 1
ATOM 707 O O . ILE A 1 88 ? -10.635 -6.390 20.448 1.00 97.50 88 ILE A O 1
ATOM 711 N N . ALA A 1 89 ? -9.373 -7.648 21.828 1.00 96.62 89 ALA A N 1
ATOM 712 C CA . ALA A 1 89 ? -8.630 -8.324 20.771 1.00 96.62 89 ALA A CA 1
ATOM 713 C C . ALA A 1 89 ? -9.498 -9.411 20.127 1.00 96.62 89 ALA A C 1
ATOM 715 O O . ALA A 1 89 ? -10.093 -10.231 20.823 1.00 96.62 89 ALA A O 1
ATOM 716 N N . LEU A 1 90 ? -9.570 -9.403 18.798 1.00 95.31 90 LEU A N 1
ATOM 717 C CA . LEU A 1 90 ? -10.276 -10.396 17.997 1.00 95.31 90 LEU A CA 1
ATOM 718 C C . LEU A 1 90 ? -9.255 -11.410 17.472 1.00 95.31 90 LEU A C 1
ATOM 720 O O . LEU A 1 90 ? -8.817 -11.350 16.324 1.00 95.31 90 LEU A O 1
ATOM 724 N N . ASP A 1 91 ? -8.821 -12.305 18.358 1.00 93.19 91 ASP A N 1
ATOM 725 C CA . ASP A 1 91 ? -7.813 -13.326 18.077 1.00 93.19 91 ASP A CA 1
ATOM 726 C C . ASP A 1 91 ? -8.373 -14.753 18.226 1.00 93.19 91 ASP A C 1
ATOM 728 O O . ASP A 1 91 ? -9.574 -14.968 18.393 1.00 93.19 91 ASP A O 1
ATOM 732 N N . ALA A 1 92 ? -7.488 -15.750 18.164 1.00 92.62 92 ALA A N 1
ATOM 733 C CA . ALA A 1 92 ? -7.852 -17.164 18.249 1.00 92.62 92 ALA A CA 1
ATOM 734 C C . ALA A 1 92 ? -8.479 -17.585 19.597 1.00 92.62 92 ALA A C 1
ATOM 736 O O . ALA A 1 92 ? -8.916 -18.729 19.722 1.00 92.62 92 ALA A O 1
ATOM 737 N N . SER A 1 93 ? -8.516 -16.707 20.607 1.00 94.38 93 SER A N 1
ATOM 738 C CA . SER A 1 93 ? -9.240 -16.956 21.858 1.00 94.38 93 SER A CA 1
ATOM 739 C C . SER A 1 93 ? -10.760 -16.819 21.713 1.00 94.38 93 SER A C 1
ATOM 741 O O . SER A 1 93 ? -11.497 -17.359 22.540 1.00 94.38 93 SER A O 1
ATOM 743 N N . ILE A 1 94 ? -11.240 -16.145 20.663 1.00 93.88 94 ILE A N 1
ATOM 744 C CA . ILE A 1 94 ? -12.664 -16.002 20.362 1.00 93.88 94 ILE A CA 1
ATOM 745 C C . ILE A 1 94 ? -13.058 -17.067 19.339 1.00 93.88 94 ILE A C 1
ATOM 747 O O . ILE A 1 94 ? -12.530 -17.120 18.230 1.00 93.88 94 ILE A O 1
ATOM 751 N N . ALA A 1 95 ? -14.002 -17.929 19.718 1.00 95.62 95 ALA A N 1
ATOM 752 C CA . ALA A 1 95 ? -14.538 -18.932 18.809 1.00 95.62 95 ALA A CA 1
ATOM 753 C C . ALA A 1 95 ? -15.286 -18.263 17.647 1.00 95.62 95 ALA A C 1
ATOM 755 O O . ALA A 1 95 ? -16.063 -17.329 17.856 1.00 95.62 95 ALA A O 1
ATOM 756 N N . LEU A 1 96 ? -15.067 -18.769 16.433 1.00 95.19 96 LEU A N 1
ATOM 757 C CA . LEU A 1 96 ? -15.831 -18.348 15.263 1.00 95.19 96 LEU A CA 1
ATOM 758 C C . LEU A 1 96 ? -17.297 -18.765 15.419 1.00 95.19 96 LEU A C 1
ATOM 760 O O . LEU A 1 96 ? -17.593 -19.860 15.903 1.00 95.19 96 LEU A O 1
ATOM 764 N N . ASP A 1 97 ? -18.205 -17.897 14.980 1.00 97.31 97 ASP A N 1
ATOM 765 C CA . ASP A 1 97 ? -19.613 -18.251 14.839 1.00 97.31 97 ASP A CA 1
ATOM 766 C C . ASP A 1 97 ? -19.784 -19.247 13.682 1.00 97.31 97 ASP A C 1
ATOM 768 O O . ASP A 1 97 ? -19.243 -19.037 12.597 1.00 97.31 97 ASP A O 1
ATOM 772 N N . GLY A 1 98 ? -20.510 -20.343 13.918 1.00 97.56 98 GLY A N 1
ATOM 773 C CA . GLY A 1 98 ? -20.605 -21.445 12.960 1.00 97.56 98 GLY A CA 1
ATOM 774 C C . GLY A 1 98 ? -21.365 -21.099 11.677 1.00 97.56 98 GLY A C 1
ATOM 775 O O . GLY A 1 98 ? -20.990 -21.586 10.613 1.00 97.56 98 GLY A O 1
ATOM 776 N N . GLU A 1 99 ? -22.402 -20.260 11.753 1.00 98.06 99 GLU A N 1
ATOM 777 C CA . GLU A 1 99 ? -23.164 -19.833 10.572 1.00 98.06 99 GLU A CA 1
ATOM 778 C C . GLU A 1 99 ? -22.355 -18.821 9.753 1.00 98.06 99 GLU A C 1
ATOM 780 O O . GLU A 1 99 ? -22.277 -18.920 8.527 1.00 98.06 99 GLU A O 1
ATOM 785 N N . VAL A 1 100 ? -21.679 -17.885 10.427 1.00 97.19 100 VAL A N 1
ATOM 786 C CA . VAL A 1 100 ? -20.802 -16.912 9.763 1.00 97.19 100 VAL A CA 1
ATOM 787 C C . VAL A 1 100 ? -19.579 -17.592 9.145 1.00 97.19 100 VAL A C 1
ATOM 789 O O . VAL A 1 100 ? -19.217 -17.266 8.015 1.00 97.19 100 VAL A O 1
ATOM 792 N N . ASP A 1 101 ? -18.948 -18.548 9.835 1.00 96.62 101 ASP A N 1
ATOM 793 C CA . ASP A 1 101 ? -17.787 -19.263 9.295 1.00 96.62 101 ASP A CA 1
ATOM 794 C C . ASP A 1 101 ? -18.157 -20.050 8.035 1.00 96.62 101 ASP A C 1
ATOM 796 O O . ASP A 1 101 ? -17.421 -19.981 7.055 1.00 96.62 101 ASP A O 1
ATOM 800 N N . GLN A 1 102 ? -19.326 -20.701 7.989 1.00 97.81 102 GLN A N 1
ATOM 801 C CA . GLN A 1 102 ? -19.799 -21.369 6.769 1.00 97.81 102 GLN A CA 1
ATOM 802 C C . GLN A 1 102 ? -19.855 -20.407 5.574 1.00 97.81 102 GLN A C 1
ATOM 804 O O . GLN A 1 102 ? -19.294 -20.714 4.521 1.00 97.81 102 GLN A O 1
ATOM 809 N N . ILE A 1 103 ? -20.424 -19.211 5.757 1.00 98.06 103 ILE A N 1
ATOM 810 C CA . ILE A 1 103 ? -20.467 -18.170 4.715 1.00 98.06 103 ILE A CA 1
ATOM 811 C C . ILE A 1 103 ? -19.047 -17.747 4.308 1.00 98.06 103 ILE A C 1
ATOM 813 O O . ILE A 1 103 ? -18.747 -17.601 3.122 1.00 98.06 103 ILE A O 1
ATOM 817 N N . VAL A 1 104 ? -18.138 -17.571 5.271 1.00 96.44 104 VAL A N 1
ATOM 818 C CA . VAL A 1 104 ? -16.734 -17.232 4.991 1.00 96.44 104 VAL A CA 1
ATOM 819 C C . VAL A 1 104 ? -16.045 -18.331 4.175 1.00 96.44 104 VAL A C 1
ATOM 821 O O . VAL A 1 104 ? -15.319 -18.016 3.230 1.00 96.44 104 VAL A O 1
ATOM 824 N N . GLN A 1 105 ? -16.265 -19.608 4.498 1.00 97.25 105 GLN A N 1
ATOM 825 C CA . GLN A 1 105 ? -15.687 -20.724 3.744 1.00 97.25 105 GLN A CA 1
ATOM 826 C C . GLN A 1 105 ? -16.239 -20.801 2.315 1.00 97.25 105 GLN A C 1
ATOM 828 O O . GLN A 1 105 ? -15.477 -21.081 1.388 1.00 97.25 105 GLN A O 1
ATOM 833 N N . GLU A 1 106 ? -17.522 -20.498 2.104 1.00 97.44 106 GLU A N 1
ATOM 834 C CA . GLU A 1 106 ? -18.105 -20.397 0.761 1.00 97.44 106 GLU A CA 1
ATOM 835 C C . GLU A 1 106 ? -17.408 -19.314 -0.076 1.00 97.44 106 GLU A C 1
ATOM 837 O O . GLU A 1 106 ? -16.960 -19.587 -1.195 1.00 97.44 106 GLU A O 1
ATOM 842 N N . TRP A 1 107 ? -17.229 -18.109 0.479 1.00 97.25 107 TRP A N 1
ATOM 843 C CA . TRP A 1 107 ? -16.518 -17.022 -0.202 1.00 97.25 107 TRP A CA 1
ATOM 844 C C . TRP A 1 107 ? -15.054 -17.361 -0.488 1.00 97.25 107 TRP A C 1
ATOM 846 O O . TRP A 1 107 ? -14.584 -17.101 -1.596 1.00 97.25 107 TRP A O 1
ATOM 856 N N . LYS A 1 108 ? -14.352 -18.014 0.448 1.00 94.62 108 LYS A N 1
ATOM 857 C CA . LYS A 1 108 ? -12.990 -18.529 0.217 1.00 94.62 108 LYS A CA 1
ATOM 858 C C . LYS A 1 108 ? -12.952 -19.574 -0.898 1.00 94.62 108 LYS A C 1
ATOM 860 O O . LYS A 1 108 ? -12.005 -19.614 -1.680 1.00 94.62 108 LYS A O 1
ATOM 865 N N . GLY A 1 109 ? -13.978 -20.418 -1.000 1.00 95.81 109 GLY A N 1
ATOM 866 C CA . GLY A 1 109 ? -14.124 -21.378 -2.093 1.00 95.81 109 GLY A CA 1
ATOM 867 C C . GLY A 1 109 ? -14.249 -20.692 -3.456 1.00 95.81 109 GLY A C 1
ATOM 868 O O . GLY A 1 109 ? -13.563 -21.077 -4.407 1.00 95.81 109 GLY A O 1
ATOM 869 N N . ILE A 1 110 ? -15.075 -19.644 -3.543 1.00 96.12 110 ILE A N 1
ATOM 870 C CA . ILE A 1 110 ? -15.232 -18.824 -4.755 1.00 96.12 110 ILE A CA 1
ATOM 871 C C . ILE A 1 110 ? -13.918 -18.118 -5.100 1.00 96.12 110 ILE A C 1
ATOM 873 O O . ILE A 1 110 ? -13.469 -18.192 -6.242 1.00 96.12 110 ILE A O 1
ATOM 877 N N . GLU A 1 111 ? -13.281 -17.476 -4.121 1.00 94.25 111 GLU A N 1
ATOM 878 C CA . GLU A 1 111 ? -12.000 -16.789 -4.288 1.00 94.25 111 GLU A CA 1
ATOM 879 C C . GLU A 1 111 ? -10.928 -17.731 -4.851 1.00 94.25 111 GLU A C 1
ATOM 881 O O . GLU A 1 111 ? -10.343 -17.450 -5.899 1.00 94.25 111 GLU A O 1
ATOM 886 N N . ASN A 1 112 ? -10.733 -18.894 -4.222 1.00 94.50 112 ASN A N 1
ATOM 887 C CA . ASN A 1 112 ? -9.772 -19.898 -4.677 1.00 94.50 112 ASN A CA 1
ATOM 888 C C . ASN A 1 112 ? -10.064 -20.375 -6.102 1.00 94.50 112 ASN A C 1
ATOM 890 O O . ASN A 1 112 ? -9.141 -20.539 -6.903 1.00 94.50 112 ASN A O 1
ATOM 894 N N . LYS A 1 113 ? -11.342 -20.584 -6.440 1.00 96.44 113 LYS A N 1
ATOM 895 C CA . LYS A 1 113 ? -11.749 -20.965 -7.794 1.00 96.44 113 LYS A CA 1
ATOM 896 C C . LYS A 1 113 ? -11.369 -19.883 -8.810 1.00 96.44 113 LYS A C 1
ATOM 898 O O . LYS A 1 113 ? -10.717 -20.201 -9.800 1.00 96.44 113 LYS A O 1
ATOM 903 N N . VAL A 1 114 ? -11.707 -18.621 -8.541 1.00 95.50 114 VAL A N 1
ATOM 904 C CA . VAL A 1 114 ? -11.404 -17.485 -9.430 1.00 95.50 114 VAL A CA 1
ATOM 905 C C . VAL A 1 114 ? -9.892 -17.306 -9.604 1.00 95.50 114 VAL A C 1
ATOM 907 O O . VAL A 1 114 ? -9.416 -17.120 -10.723 1.00 95.50 114 VAL A O 1
ATOM 910 N N . MET A 1 115 ? -9.108 -17.425 -8.528 1.00 95.38 115 MET A N 1
ATOM 911 C CA . MET A 1 115 ? -7.642 -17.361 -8.602 1.00 95.38 115 MET A CA 1
ATOM 912 C C . MET A 1 115 ? -7.057 -18.455 -9.504 1.00 95.38 115 MET A C 1
ATOM 914 O O . MET A 1 115 ? -6.187 -18.169 -10.330 1.00 95.38 115 MET A O 1
ATOM 918 N N . ARG A 1 116 ? -7.571 -19.687 -9.400 1.00 96.88 116 ARG A N 1
ATOM 919 C CA . ARG A 1 116 ? -7.141 -20.814 -10.240 1.00 96.88 116 ARG A CA 1
ATOM 920 C C . ARG A 1 116 ? -7.560 -20.652 -11.702 1.00 96.88 116 ARG A C 1
ATOM 922 O O . ARG A 1 116 ? -6.761 -20.943 -12.587 1.00 96.88 116 ARG A O 1
ATOM 929 N N . GLU A 1 117 ? -8.757 -20.132 -11.971 1.00 95.56 117 GLU A N 1
ATOM 930 C CA . GLU A 1 117 ? -9.221 -19.812 -13.332 1.00 95.56 117 GLU A CA 1
ATOM 931 C C . GLU A 1 117 ? -8.361 -18.730 -14.007 1.00 95.56 117 GLU A C 1
ATOM 933 O O . GLU A 1 117 ? -8.128 -18.790 -15.213 1.00 95.56 117 GLU A O 1
ATOM 938 N N . MET A 1 118 ? -7.811 -17.789 -13.232 1.00 91.50 118 MET A N 1
ATOM 939 C CA . MET A 1 118 ? -6.830 -16.805 -13.711 1.00 91.50 118 MET A CA 1
ATOM 940 C C . MET A 1 118 ? -5.419 -17.389 -13.936 1.00 91.50 118 MET A C 1
ATOM 942 O O . MET A 1 118 ? -4.527 -16.675 -14.393 1.00 91.50 118 MET A O 1
ATOM 946 N N . GLY A 1 119 ? -5.195 -18.671 -13.629 1.00 93.62 119 GLY A N 1
ATOM 947 C CA . GLY A 1 119 ? -3.906 -19.348 -13.797 1.00 93.62 119 GLY A CA 1
ATOM 948 C C . GLY A 1 119 ? -2.944 -19.203 -12.614 1.00 93.62 119 GLY A C 1
ATOM 949 O O . GLY A 1 119 ? -1.761 -19.517 -12.755 1.00 93.62 119 GLY A O 1
ATOM 950 N N . PHE A 1 120 ? -3.426 -18.743 -11.457 1.00 96.25 120 PHE A N 1
ATOM 951 C CA . PHE A 1 120 ? -2.638 -18.687 -10.227 1.00 96.25 120 PHE A CA 1
ATOM 952 C C . PHE A 1 120 ? -2.841 -19.941 -9.370 1.00 96.25 120 PHE A C 1
ATOM 954 O O . PHE A 1 120 ? -3.865 -20.618 -9.437 1.00 96.25 120 PHE A O 1
ATOM 961 N N . ASP A 1 121 ? -1.858 -20.233 -8.524 1.00 96.94 121 ASP A N 1
ATOM 962 C CA . ASP A 1 121 ? -1.953 -21.286 -7.514 1.00 96.94 121 ASP A CA 1
ATOM 963 C C . ASP A 1 121 ? -1.855 -20.650 -6.122 1.00 96.94 121 ASP A C 1
ATOM 965 O O . ASP A 1 121 ? -0.735 -20.446 -5.643 1.00 96.94 121 ASP A O 1
ATOM 969 N N . PRO A 1 122 ? -2.987 -20.272 -5.491 1.00 95.44 122 PRO A N 1
ATOM 970 C CA . PRO A 1 122 ? -2.986 -19.479 -4.259 1.00 95.44 122 PRO A CA 1
ATOM 971 C C . PRO A 1 122 ? -2.222 -20.149 -3.110 1.00 95.44 122 PRO A C 1
ATOM 973 O O . PRO A 1 122 ? -1.578 -19.461 -2.320 1.00 95.44 122 PRO A O 1
ATOM 976 N N . GLU A 1 123 ? -2.227 -21.482 -3.063 1.00 95.25 123 GLU A N 1
ATOM 977 C CA . GLU A 1 123 ? -1.553 -22.292 -2.041 1.00 95.25 123 GLU A CA 1
ATOM 978 C C . GLU A 1 123 ? -0.046 -22.447 -2.289 1.00 95.25 123 GLU A C 1
ATOM 980 O O . GLU A 1 123 ? 0.690 -22.872 -1.395 1.00 95.25 123 GLU A O 1
ATOM 985 N N . GLN A 1 124 ? 0.449 -22.093 -3.480 1.00 97.50 124 GLN A N 1
ATOM 986 C CA . GLN A 1 124 ? 1.867 -22.220 -3.773 1.00 97.50 124 GLN A CA 1
ATOM 987 C C . GLN A 1 124 ? 2.682 -21.245 -2.922 1.00 97.50 124 GLN A C 1
ATOM 989 O O . GLN A 1 124 ? 2.632 -20.024 -3.105 1.00 97.50 124 GLN A O 1
ATOM 994 N N . LEU A 1 125 ? 3.517 -21.810 -2.052 1.00 97.62 125 LEU A N 1
ATOM 995 C CA . LEU A 1 125 ? 4.520 -21.065 -1.305 1.00 97.62 125 LEU A CA 1
ATOM 996 C C . LEU A 1 125 ? 5.617 -20.556 -2.246 1.00 97.62 125 LEU A C 1
ATOM 998 O O . LEU A 1 125 ? 6.196 -21.307 -3.032 1.00 97.62 125 LEU A O 1
ATOM 1002 N N . LEU A 1 126 ? 5.909 -19.263 -2.144 1.00 97.56 126 LEU A N 1
ATOM 1003 C CA . LEU A 1 126 ? 6.943 -18.568 -2.907 1.00 97.56 126 LEU A CA 1
ATOM 1004 C C . LEU A 1 126 ? 8.210 -18.357 -2.073 1.00 97.56 126 LEU A C 1
ATOM 1006 O O . LEU A 1 126 ? 9.321 -18.400 -2.603 1.00 97.56 126 LEU A O 1
ATOM 1010 N N . MET A 1 127 ? 8.058 -18.109 -0.769 1.00 95.06 127 MET A N 1
ATOM 1011 C CA . MET A 1 127 ? 9.177 -17.819 0.126 1.00 95.06 127 MET A CA 1
ATOM 1012 C C . MET A 1 127 ? 8.860 -18.201 1.574 1.00 95.06 127 MET A C 1
ATOM 1014 O O . MET A 1 127 ? 7.752 -17.964 2.043 1.00 95.06 127 MET A O 1
ATOM 1018 N N . ILE A 1 128 ? 9.853 -18.720 2.299 1.00 96.50 128 ILE A N 1
ATOM 1019 C CA . ILE A 1 128 ? 9.834 -18.771 3.768 1.00 96.50 128 ILE A CA 1
ATOM 1020 C C . ILE A 1 128 ? 10.466 -17.485 4.295 1.00 96.50 128 ILE A C 1
ATOM 1022 O O . ILE A 1 128 ? 11.549 -17.096 3.854 1.00 96.50 128 ILE A O 1
ATOM 1026 N N . LEU A 1 129 ? 9.782 -16.823 5.222 1.00 95.56 129 LEU A N 1
ATOM 1027 C CA . LEU A 1 129 ? 10.144 -15.505 5.721 1.00 95.56 129 LEU A CA 1
ATOM 1028 C C . LEU A 1 129 ? 10.835 -15.628 7.086 1.00 95.56 129 LEU A C 1
ATOM 1030 O O . LEU A 1 129 ? 10.172 -15.981 8.063 1.00 95.56 129 LEU A O 1
ATOM 1034 N N . PRO A 1 130 ? 12.144 -15.320 7.193 1.00 93.31 130 PRO A N 1
ATOM 1035 C CA . PRO A 1 130 ? 12.833 -15.300 8.485 1.00 93.31 130 PRO A CA 1
ATOM 1036 C C . PRO A 1 130 ? 12.399 -14.109 9.352 1.00 93.31 130 PRO A C 1
ATOM 1038 O O . PRO A 1 130 ? 12.520 -14.149 10.572 1.00 93.31 130 PRO A O 1
ATOM 1041 N N . THR A 1 131 ? 11.894 -13.051 8.718 1.00 94.75 131 THR A N 1
ATOM 1042 C CA . THR A 1 131 ? 11.358 -11.849 9.358 1.00 94.75 131 THR A CA 1
ATOM 1043 C C . THR A 1 131 ? 10.061 -11.444 8.663 1.00 94.75 131 THR A C 1
ATOM 1045 O O . THR A 1 131 ? 9.995 -11.565 7.435 1.00 94.75 131 THR A O 1
ATOM 1048 N N . PRO A 1 132 ? 9.056 -10.929 9.394 1.00 96.56 132 PR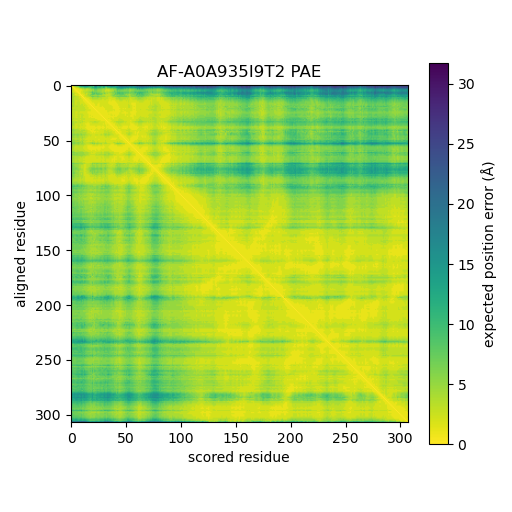O A N 1
ATOM 1049 C CA . PRO A 1 132 ? 7.829 -10.432 8.785 1.00 96.56 132 PRO A CA 1
ATOM 1050 C C . PRO A 1 132 ? 8.081 -9.338 7.742 1.00 96.56 132 PRO A C 1
ATOM 1052 O O . PRO A 1 132 ? 8.970 -8.500 7.911 1.00 96.56 132 PRO A O 1
ATOM 1055 N N . ILE A 1 133 ? 7.273 -9.319 6.684 1.00 97.19 133 ILE A N 1
ATOM 1056 C CA . ILE A 1 133 ? 7.275 -8.250 5.682 1.00 97.19 133 ILE A CA 1
ATOM 1057 C C . ILE A 1 133 ? 6.173 -7.253 6.033 1.00 97.19 133 ILE A C 1
ATOM 1059 O O . ILE A 1 133 ? 5.004 -7.622 6.107 1.00 97.19 133 ILE A O 1
ATOM 1063 N N . ASP A 1 134 ? 6.551 -5.990 6.224 1.00 96.75 134 ASP A N 1
ATOM 1064 C CA . ASP A 1 134 ? 5.611 -4.891 6.447 1.00 96.75 134 ASP A CA 1
ATOM 1065 C C . ASP A 1 134 ? 4.976 -4.437 5.129 1.00 96.75 134 ASP A C 1
ATOM 1067 O O . ASP A 1 134 ? 5.668 -3.922 4.243 1.00 96.75 134 ASP A O 1
ATOM 1071 N N . VAL A 1 135 ? 3.663 -4.633 5.017 1.00 96.94 135 VAL A N 1
ATOM 1072 C CA . VAL A 1 135 ? 2.837 -4.206 3.881 1.00 96.94 135 VAL A CA 1
ATOM 1073 C C . VAL A 1 135 ? 1.751 -3.231 4.346 1.00 96.94 135 VAL A C 1
ATOM 1075 O O . VAL A 1 135 ? 0.851 -2.903 3.586 1.00 96.94 135 VAL A O 1
ATOM 1078 N N . LYS A 1 136 ? 1.830 -2.713 5.578 1.00 94.88 136 LYS A N 1
ATOM 1079 C CA . LYS A 1 136 ? 0.825 -1.787 6.107 1.00 94.88 136 LYS A CA 1
ATOM 1080 C C . LYS A 1 136 ? 0.754 -0.507 5.291 1.00 94.88 136 LYS A C 1
ATOM 1082 O O . LYS A 1 136 ? 1.778 0.017 4.845 1.00 94.88 136 LYS A O 1
ATOM 1087 N N . GLU A 1 137 ? -0.443 0.042 5.156 1.00 93.38 137 GLU A N 1
ATOM 1088 C CA . GLU A 1 137 ? -0.724 1.296 4.465 1.00 93.38 137 GLU A CA 1
ATOM 1089 C C . GLU A 1 137 ? 0.091 2.453 5.059 1.00 93.38 137 GLU A C 1
ATOM 1091 O O . GLU A 1 137 ? 0.694 3.248 4.331 1.00 93.38 137 GLU A O 1
ATOM 1096 N N . THR A 1 138 ? 0.200 2.484 6.388 1.00 92.12 138 THR A N 1
ATOM 1097 C CA . THR A 1 138 ? 0.997 3.468 7.135 1.00 92.12 138 THR A CA 1
ATOM 1098 C C . THR A 1 138 ? 2.477 3.449 6.746 1.00 92.12 138 THR A C 1
ATOM 1100 O O . THR A 1 138 ? 3.136 4.490 6.784 1.00 92.12 138 THR A O 1
ATOM 1103 N N . SER A 1 139 ? 3.000 2.309 6.288 1.00 96.31 139 SER A N 1
ATOM 1104 C CA . SER A 1 139 ? 4.355 2.177 5.749 1.00 96.31 139 SER A CA 1
ATOM 1105 C C . SER A 1 139 ? 4.403 2.407 4.240 1.00 96.31 139 SER A C 1
ATOM 1107 O O . SER A 1 139 ? 5.159 3.265 3.773 1.00 96.31 139 SER A O 1
ATOM 1109 N N . THR A 1 140 ? 3.602 1.668 3.471 1.00 97.44 140 THR A N 1
ATOM 1110 C CA . THR A 1 140 ? 3.638 1.675 2.001 1.00 97.44 140 THR A CA 1
ATOM 1111 C C . THR A 1 140 ? 3.307 3.046 1.429 1.00 97.44 140 THR A C 1
ATOM 1113 O O . THR A 1 140 ? 3.914 3.440 0.444 1.00 97.44 140 THR A O 1
ATOM 1116 N N . ARG A 1 141 ? 2.450 3.847 2.068 1.00 97.12 141 ARG A N 1
ATOM 1117 C CA . ARG A 1 141 ? 2.116 5.200 1.591 1.00 97.12 141 ARG A CA 1
ATOM 1118 C C . ARG A 1 141 ? 3.031 6.307 2.107 1.00 97.12 141 ARG A C 1
ATOM 1120 O O . ARG A 1 141 ? 2.750 7.477 1.869 1.00 97.12 141 ARG A O 1
ATOM 1127 N N . ASN A 1 142 ? 4.103 5.985 2.832 1.00 96.75 142 ASN A N 1
ATOM 1128 C CA . ASN A 1 142 ? 4.958 7.003 3.461 1.00 96.75 142 ASN A CA 1
ATOM 1129 C C . ASN A 1 142 ? 6.456 6.841 3.193 1.00 96.75 142 ASN A C 1
ATOM 1131 O O . ASN A 1 142 ? 7.208 7.819 3.289 1.00 96.75 142 ASN A O 1
ATOM 1135 N N . LYS A 1 143 ? 6.905 5.624 2.880 1.00 96.75 143 LYS A N 1
ATOM 1136 C CA . LYS A 1 143 ? 8.310 5.310 2.608 1.00 96.75 143 LYS A CA 1
ATOM 1137 C C . LYS A 1 143 ? 8.427 4.150 1.615 1.00 96.75 143 LYS A C 1
ATOM 1139 O O . LYS A 1 143 ? 7.509 3.333 1.516 1.00 96.75 143 LYS A O 1
ATOM 1144 N N . PRO A 1 144 ? 9.566 4.016 0.915 1.00 97.12 144 PRO A N 1
ATOM 1145 C CA . PRO A 1 144 ? 9.878 2.784 0.205 1.00 97.12 144 PRO A CA 1
ATOM 1146 C C . PRO A 1 144 ? 9.909 1.616 1.193 1.00 97.12 144 PRO A C 1
ATOM 1148 O O . PRO A 1 144 ? 10.572 1.687 2.230 1.00 97.12 144 PRO A O 1
ATOM 1151 N N . THR A 1 145 ? 9.182 0.5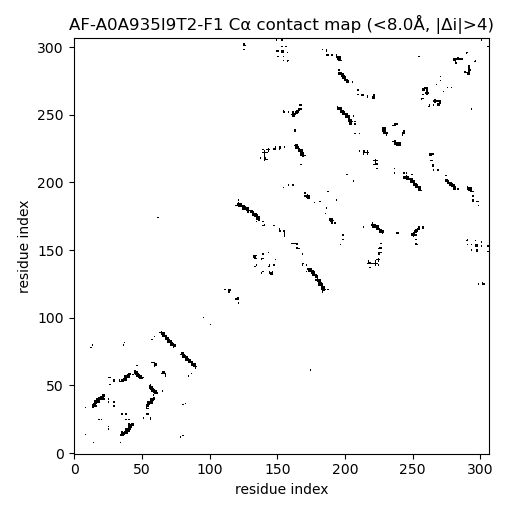51 0.881 1.00 97.88 145 THR A N 1
ATOM 1152 C CA . THR A 1 145 ? 9.089 -0.657 1.713 1.00 97.88 145 THR A CA 1
ATOM 1153 C C . THR A 1 145 ? 9.817 -1.816 1.052 1.00 97.88 145 THR A C 1
ATOM 1155 O O . THR A 1 145 ? 10.023 -1.815 -0.160 1.00 97.88 145 THR A O 1
ATOM 1158 N N . TYR A 1 146 ? 10.183 -2.835 1.832 1.00 97.25 146 TYR A N 1
ATOM 1159 C CA . TYR A 1 146 ? 10.780 -4.051 1.276 1.00 97.25 146 TYR A CA 1
ATOM 1160 C C . TYR A 1 146 ? 9.864 -4.693 0.219 1.00 97.25 146 TYR A C 1
ATOM 1162 O O . TYR A 1 146 ? 10.316 -4.992 -0.884 1.00 97.25 146 TYR A O 1
ATOM 1170 N N . PHE A 1 147 ? 8.564 -4.808 0.513 1.00 97.81 147 PHE A N 1
ATOM 1171 C CA . PHE A 1 147 ? 7.575 -5.350 -0.421 1.00 97.81 147 PHE A CA 1
ATOM 1172 C C . PHE A 1 147 ? 7.439 -4.501 -1.693 1.00 97.81 147 PHE A C 1
ATOM 1174 O O . PHE A 1 147 ? 7.508 -5.029 -2.801 1.00 97.81 147 PHE A O 1
ATOM 1181 N N . GLY A 1 148 ? 7.323 -3.176 -1.553 1.00 98.06 148 GLY A N 1
ATOM 1182 C CA . GLY A 1 148 ? 7.230 -2.276 -2.701 1.00 98.06 148 GLY A CA 1
ATOM 1183 C C . GLY A 1 148 ? 8.489 -2.272 -3.572 1.00 98.06 148 GLY A C 1
ATOM 1184 O O . GLY A 1 148 ? 8.395 -2.317 -4.797 1.00 98.06 148 GLY A O 1
ATOM 1185 N N . GLN A 1 149 ? 9.678 -2.309 -2.963 1.00 97.88 149 GLN A N 1
ATOM 1186 C CA . GLN A 1 149 ? 10.935 -2.452 -3.700 1.00 97.88 149 GLN A CA 1
ATOM 1187 C C . GLN A 1 149 ? 11.039 -3.808 -4.402 1.00 97.88 149 GLN A C 1
ATOM 1189 O O . GLN A 1 149 ? 11.527 -3.862 -5.527 1.00 97.88 149 GLN A O 1
ATOM 1194 N N . MET A 1 150 ? 10.574 -4.894 -3.780 1.00 97.94 150 MET A N 1
ATOM 1195 C CA . MET A 1 150 ? 10.548 -6.222 -4.399 1.00 97.94 150 MET A CA 1
ATOM 1196 C C . MET A 1 150 ? 9.672 -6.230 -5.662 1.00 97.94 150 MET A C 1
ATOM 1198 O O . MET A 1 150 ? 10.110 -6.739 -6.694 1.00 97.94 150 MET A O 1
ATOM 1202 N N . ILE A 1 151 ? 8.495 -5.592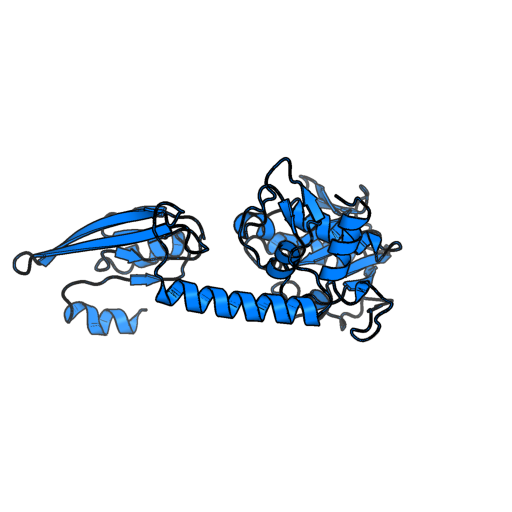 -5.623 1.00 98.38 151 ILE A N 1
ATOM 1203 C CA . ILE A 1 151 ? 7.644 -5.395 -6.810 1.00 98.38 151 ILE A CA 1
ATOM 1204 C C . ILE A 1 151 ? 8.390 -4.584 -7.877 1.00 98.38 151 ILE A C 1
ATOM 1206 O O . ILE A 1 151 ? 8.498 -5.024 -9.018 1.00 98.38 151 ILE A O 1
ATOM 1210 N N . ALA A 1 152 ? 8.963 -3.431 -7.523 1.00 98.44 152 ALA A N 1
ATOM 1211 C CA . ALA A 1 152 ? 9.648 -2.578 -8.496 1.00 98.44 152 ALA A CA 1
ATOM 1212 C C . ALA A 1 152 ? 10.896 -3.247 -9.112 1.00 98.44 152 ALA A C 1
ATOM 1214 O O . ALA A 1 152 ? 11.179 -3.075 -10.298 1.00 98.44 152 ALA A O 1
ATOM 1215 N N . ARG A 1 153 ? 11.631 -4.063 -8.347 1.00 98.38 153 ARG A N 1
ATOM 1216 C CA . ARG A 1 153 ? 12.740 -4.882 -8.870 1.00 98.38 153 ARG A CA 1
ATOM 1217 C C . ARG A 1 153 ? 12.243 -5.968 -9.813 1.00 98.38 153 ARG A C 1
ATOM 1219 O O . ARG A 1 153 ? 12.892 -6.217 -10.828 1.00 98.38 153 ARG A O 1
ATOM 1226 N N . ALA A 1 154 ? 11.098 -6.584 -9.512 1.00 98.38 154 ALA A N 1
ATOM 1227 C CA . ALA A 1 154 ? 10.456 -7.495 -10.445 1.00 98.38 154 ALA A CA 1
ATOM 1228 C C . ALA A 1 154 ? 10.175 -6.761 -11.763 1.00 98.38 154 ALA A C 1
ATOM 1230 O O . ALA A 1 154 ? 10.624 -7.230 -12.804 1.00 98.38 154 ALA A O 1
ATOM 1231 N N . MET A 1 155 ? 9.557 -5.572 -11.721 1.00 98.31 155 MET A N 1
ATOM 1232 C CA . MET A 1 155 ? 9.293 -4.764 -12.923 1.00 98.31 155 MET A CA 1
ATOM 1233 C C . MET A 1 155 ? 10.564 -4.557 -13.765 1.00 98.31 155 MET A C 1
ATOM 1235 O O . MET A 1 155 ? 10.546 -4.841 -14.960 1.00 98.31 155 MET A O 1
ATOM 1239 N N . LEU A 1 156 ? 11.689 -4.173 -13.145 1.00 97.00 156 LEU A N 1
ATOM 1240 C CA . LEU A 1 156 ? 12.989 -4.051 -13.827 1.00 97.00 156 LEU A CA 1
ATOM 1241 C C . LEU A 1 156 ? 13.493 -5.366 -14.432 1.00 97.00 156 LEU A C 1
ATOM 1243 O O . LEU A 1 156 ? 14.115 -5.369 -15.491 1.00 97.00 156 LEU A O 1
ATOM 1247 N N . ARG A 1 157 ? 13.237 -6.505 -13.782 1.00 96.75 157 ARG A N 1
ATOM 1248 C CA . ARG A 1 157 ? 13.621 -7.817 -14.317 1.00 96.75 157 ARG A CA 1
ATOM 1249 C C . ARG A 1 157 ? 12.879 -8.142 -15.615 1.00 96.75 157 ARG A C 1
ATOM 1251 O O . ARG A 1 157 ? 13.478 -8.768 -16.489 1.00 96.75 157 ARG A O 1
ATOM 1258 N N . ALA A 1 158 ? 11.617 -7.734 -15.741 1.00 95.75 158 ALA A N 1
ATOM 1259 C CA . ALA A 1 158 ? 10.834 -7.905 -16.968 1.00 95.75 158 ALA A CA 1
ATOM 1260 C C . ALA A 1 158 ? 11.072 -6.798 -18.010 1.00 95.75 158 ALA A C 1
ATOM 1262 O O . ALA A 1 158 ? 10.833 -7.026 -19.193 1.00 95.75 158 ALA A O 1
ATOM 1263 N N . ALA A 1 159 ? 11.574 -5.640 -17.581 1.00 96.38 159 ALA A N 1
ATOM 1264 C CA . ALA A 1 159 ? 11.941 -4.494 -18.410 1.00 96.38 159 ALA A CA 1
ATOM 1265 C C . ALA A 1 159 ? 13.459 -4.216 -18.313 1.00 96.38 159 ALA A C 1
ATOM 1267 O O . ALA A 1 159 ? 13.879 -3.201 -17.754 1.00 96.38 159 ALA A O 1
ATOM 1268 N N . PRO A 1 160 ? 14.330 -5.117 -18.817 1.00 94.50 160 PRO A N 1
ATOM 1269 C CA . PRO A 1 160 ? 15.771 -5.087 -18.540 1.00 94.50 160 PRO A CA 1
ATOM 1270 C C . PRO A 1 160 ? 16.511 -3.891 -19.154 1.00 94.50 160 PRO A C 1
ATOM 1272 O O . PRO A 1 160 ? 17.686 -3.683 -18.858 1.00 94.50 160 PRO A O 1
ATOM 1275 N N . LYS A 1 161 ? 15.857 -3.133 -20.041 1.00 96.00 161 LYS A N 1
ATOM 1276 C CA . LYS A 1 161 ? 16.404 -1.895 -20.602 1.00 96.00 161 LYS A CA 1
ATOM 1277 C C . LYS A 1 161 ? 16.143 -0.692 -19.698 1.00 96.00 161 LYS A C 1
ATOM 1279 O O . LYS A 1 161 ? 16.778 0.340 -19.898 1.00 96.00 161 LYS A O 1
A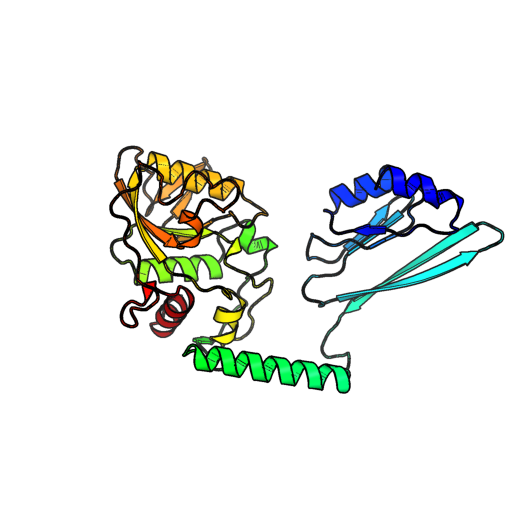TOM 1284 N N . SER A 1 162 ? 15.187 -0.783 -18.769 1.00 98.25 162 SER A N 1
ATOM 1285 C CA . SER A 1 162 ? 14.802 0.341 -17.920 1.00 98.25 162 SER A CA 1
ATOM 1286 C C . SER A 1 162 ? 15.868 0.604 -16.866 1.00 98.25 162 SER A C 1
ATOM 1288 O O . SER A 1 162 ? 16.399 -0.307 -16.234 1.00 98.25 162 SER A O 1
ATOM 1290 N N . GLU A 1 163 ? 16.176 1.877 -16.656 1.00 98.62 163 GLU A N 1
ATOM 1291 C CA . GLU A 1 163 ? 17.163 2.319 -15.676 1.00 98.62 163 GLU A CA 1
ATOM 1292 C C . GLU A 1 163 ? 16.598 2.307 -14.255 1.00 98.62 163 GLU A C 1
ATOM 1294 O O . GLU A 1 163 ? 17.332 2.048 -13.296 1.00 98.62 163 GLU A O 1
ATOM 1299 N N . CYS A 1 164 ? 15.298 2.575 -14.133 1.00 98.75 164 CYS A N 1
ATOM 1300 C CA . CYS A 1 164 ? 14.532 2.529 -12.898 1.00 98.75 164 CYS A CA 1
ATOM 1301 C C . CYS A 1 164 ? 13.088 2.082 -13.151 1.00 98.75 164 CYS A C 1
ATOM 1303 O O . CYS A 1 164 ? 12.597 2.092 -14.284 1.00 98.75 164 CYS A O 1
ATOM 1305 N N . ALA A 1 165 ? 12.415 1.683 -12.075 1.00 98.69 165 ALA A N 1
ATOM 1306 C CA . ALA A 1 165 ? 10.996 1.369 -12.102 1.00 98.69 165 ALA A CA 1
ATOM 1307 C C . ALA A 1 165 ? 10.287 1.991 -10.907 1.00 98.69 165 ALA A C 1
ATOM 1309 O O . ALA A 1 165 ? 10.862 2.052 -9.817 1.00 98.69 165 ALA A O 1
ATOM 1310 N N . PHE A 1 166 ? 9.042 2.420 -11.098 1.00 98.75 166 PHE A N 1
ATOM 1311 C CA . PHE A 1 166 ? 8.210 2.932 -10.016 1.00 98.75 166 PHE A CA 1
ATOM 1312 C C . PHE A 1 166 ? 6.719 2.716 -10.267 1.00 98.75 166 PHE A C 1
ATOM 1314 O O . PHE A 1 166 ? 6.264 2.632 -11.402 1.00 98.75 166 PHE A O 1
ATOM 1321 N N . PHE A 1 167 ? 5.946 2.641 -9.192 1.00 98.50 167 PHE A N 1
ATOM 1322 C CA . PHE A 1 167 ? 4.491 2.521 -9.237 1.00 98.50 167 PHE A CA 1
ATOM 1323 C C . PHE A 1 167 ? 3.874 3.189 -8.006 1.00 98.50 167 PHE A C 1
ATOM 1325 O O . PHE A 1 167 ? 4.546 3.377 -6.991 1.00 98.50 167 PHE A O 1
ATOM 1332 N N . ASN A 1 168 ? 2.601 3.568 -8.081 1.00 98.12 168 ASN A N 1
ATOM 1333 C CA . ASN A 1 168 ? 1.887 4.174 -6.958 1.00 98.12 168 ASN A CA 1
ATOM 1334 C C . ASN A 1 168 ? 1.512 3.130 -5.891 1.00 98.12 168 ASN A C 1
ATOM 1336 O O . ASN A 1 168 ? 1.002 2.050 -6.196 1.00 98.12 168 ASN A O 1
ATOM 1340 N N . SER A 1 169 ? 1.700 3.483 -4.622 1.00 97.75 169 SER A N 1
ATOM 1341 C CA . SER A 1 169 ? 1.443 2.633 -3.451 1.00 97.75 169 SER A CA 1
ATOM 1342 C C . SER A 1 169 ? -0.030 2.284 -3.288 1.00 97.75 169 SER A C 1
ATOM 1344 O O . SER A 1 169 ? -0.347 1.276 -2.673 1.00 97.75 169 SER A O 1
ATOM 1346 N N . GLY A 1 170 ? -0.932 3.061 -3.891 1.00 96.19 170 GLY A N 1
ATOM 1347 C CA . GLY A 1 170 ? -2.355 2.754 -3.992 1.00 96.19 170 GLY A CA 1
ATOM 1348 C C . GLY A 1 170 ? -2.644 1.429 -4.702 1.00 96.19 170 GLY A C 1
ATOM 1349 O O . GLY A 1 170 ? -3.716 0.868 -4.478 1.00 96.19 170 GLY A O 1
ATOM 1350 N N . SER A 1 171 ? -1.688 0.911 -5.483 1.00 96.12 171 SER A N 1
ATOM 1351 C CA . SER A 1 171 ? -1.740 -0.427 -6.085 1.00 96.12 171 SER A CA 1
ATOM 1352 C C . SER A 1 171 ? -1.582 -1.551 -5.055 1.00 96.12 171 SER A C 1
ATOM 1354 O O . SER A 1 171 ? -2.099 -2.642 -5.278 1.00 96.12 171 SER A O 1
ATOM 1356 N N . ILE A 1 172 ? -0.905 -1.292 -3.927 1.00 97.69 172 ILE A N 1
ATOM 1357 C CA . ILE A 1 172 ? -0.779 -2.232 -2.806 1.00 97.69 172 ILE A CA 1
ATOM 1358 C C . ILE A 1 172 ? -1.997 -2.042 -1.899 1.00 97.69 172 ILE A C 1
ATOM 1360 O O . ILE A 1 172 ? -2.202 -0.973 -1.325 1.00 97.69 172 ILE A O 1
ATOM 1364 N N . ARG A 1 173 ? -2.844 -3.069 -1.814 1.00 95.19 173 ARG A N 1
ATOM 1365 C CA . ARG A 1 173 ? -4.146 -3.028 -1.123 1.00 95.19 173 ARG A CA 1
ATOM 1366 C C . ARG A 1 173 ? -4.180 -3.790 0.193 1.00 95.19 173 ARG A C 1
ATOM 1368 O O . ARG A 1 173 ? -5.145 -3.659 0.936 1.00 95.19 173 ARG A O 1
ATOM 1375 N N . MET A 1 174 ? -3.144 -4.568 0.468 1.00 94.06 174 MET A N 1
ATOM 1376 C CA . MET A 1 174 ? -2.946 -5.191 1.767 1.00 94.06 174 MET A CA 1
ATOM 1377 C C . MET A 1 174 ? -2.544 -4.127 2.792 1.00 94.06 174 MET A C 1
ATOM 1379 O O . MET A 1 174 ? -1.751 -3.248 2.473 1.00 94.06 174 MET A O 1
ATOM 1383 N N . ASP A 1 175 ? -3.058 -4.253 4.013 1.00 93.44 175 ASP A N 1
ATOM 1384 C CA . ASP A 1 175 ? -2.685 -3.424 5.160 1.00 93.44 175 ASP A CA 1
ATOM 1385 C C . ASP A 1 175 ? -2.296 -4.315 6.348 1.00 93.44 175 ASP A C 1
ATOM 1387 O O . ASP A 1 175 ? -3.011 -4.424 7.340 1.00 93.44 175 ASP A O 1
ATOM 1391 N N . ASP A 1 176 ? -1.213 -5.077 6.195 1.00 92.94 176 ASP A N 1
ATOM 1392 C CA . ASP A 1 176 ? -0.901 -6.189 7.096 1.00 92.94 176 ASP A CA 1
ATOM 1393 C C . ASP A 1 176 ? 0.609 -6.483 7.165 1.00 92.94 176 ASP A C 1
ATOM 1395 O O . ASP A 1 176 ? 1.411 -5.932 6.407 1.00 92.94 176 ASP A O 1
ATOM 1399 N N . MET A 1 177 ? 0.992 -7.376 8.078 1.00 94.44 177 MET A N 1
ATOM 1400 C CA . MET A 1 177 ? 2.312 -7.998 8.130 1.00 94.44 177 MET A CA 1
ATOM 1401 C C . MET A 1 177 ? 2.220 -9.404 7.530 1.00 94.44 177 MET A C 1
ATOM 1403 O O . MET A 1 177 ? 1.420 -10.221 7.979 1.00 94.44 177 MET A O 1
ATOM 1407 N N . ILE A 1 178 ? 3.060 -9.722 6.545 1.00 95.81 178 ILE A N 1
ATOM 1408 C CA . ILE A 1 178 ? 3.170 -11.098 6.041 1.00 95.81 178 ILE A CA 1
ATOM 1409 C C . ILE A 1 178 ? 4.178 -11.838 6.915 1.00 95.81 178 ILE A C 1
ATOM 1411 O O . ILE A 1 178 ? 5.358 -11.483 6.948 1.00 95.81 178 ILE A O 1
ATOM 1415 N N . GLU A 1 179 ? 3.720 -12.866 7.620 1.00 95.56 179 GLU A N 1
ATOM 1416 C CA . GLU A 1 179 ? 4.528 -13.626 8.571 1.00 95.56 179 GLU A CA 1
ATOM 1417 C C . GLU A 1 179 ? 4.784 -15.054 8.094 1.00 95.56 179 GLU A C 1
ATOM 1419 O O . GLU A 1 179 ? 3.916 -15.679 7.491 1.00 95.56 179 GLU A O 1
ATOM 1424 N N . LYS A 1 180 ? 5.950 -15.604 8.466 1.00 96.38 180 LYS A N 1
ATOM 1425 C CA . LYS A 1 180 ? 6.378 -17.008 8.285 1.00 96.38 180 LYS A CA 1
ATOM 1426 C C . LYS A 1 180 ? 6.557 -17.455 6.832 1.00 96.38 180 LYS A C 1
ATOM 1428 O O . LYS A 1 180 ? 7.580 -18.054 6.511 1.00 96.38 180 LYS A O 1
ATOM 1433 N N . GLN A 1 181 ? 5.609 -17.167 5.952 1.00 97.12 181 GLN A N 1
ATOM 1434 C CA . GLN A 1 181 ? 5.613 -17.584 4.559 1.00 97.12 181 GLN A CA 1
ATOM 1435 C C . GLN A 1 181 ? 4.926 -16.550 3.667 1.00 97.12 181 GLN A C 1
ATOM 1437 O O . GLN A 1 181 ? 4.001 -15.866 4.089 1.00 97.12 181 GLN A O 1
ATOM 1442 N N . LEU A 1 182 ? 5.385 -16.470 2.424 1.00 97.56 182 LEU A N 1
ATOM 1443 C CA . LEU A 1 182 ? 4.779 -15.693 1.352 1.00 97.56 182 LEU A CA 1
ATOM 1444 C C . LEU A 1 182 ? 4.256 -16.665 0.297 1.00 97.56 182 LEU A C 1
ATOM 1446 O O . LEU A 1 182 ? 5.035 -17.449 -0.249 1.00 97.56 182 LEU A O 1
ATOM 1450 N N . SER A 1 183 ? 2.963 -16.606 0.006 1.00 97.56 183 SER A N 1
ATOM 1451 C CA . SER A 1 183 ? 2.280 -17.427 -1.002 1.00 97.56 183 SER A CA 1
ATOM 1452 C C . SER A 1 183 ? 1.863 -16.603 -2.226 1.00 97.56 183 SER A C 1
ATOM 1454 O O . SER A 1 183 ? 1.955 -15.373 -2.213 1.00 97.56 183 SER A O 1
ATOM 1456 N N . GLN A 1 184 ? 1.378 -17.248 -3.295 1.00 97.88 184 GLN A N 1
ATOM 1457 C CA . GLN A 1 184 ? 0.719 -16.487 -4.365 1.00 97.88 184 GLN A CA 1
ATOM 1458 C C . GLN A 1 184 ? -0.545 -15.789 -3.858 1.00 97.88 184 GLN A C 1
ATOM 1460 O O . GLN A 1 184 ? -0.794 -14.664 -4.276 1.00 97.88 184 GLN A O 1
ATOM 1465 N N . TYR A 1 185 ? -1.302 -16.395 -2.936 1.00 96.81 185 TYR A N 1
ATOM 1466 C CA . TYR A 1 185 ? -2.465 -15.749 -2.324 1.00 96.81 185 TYR A CA 1
ATOM 1467 C C . TYR A 1 185 ? -2.109 -14.382 -1.720 1.00 96.81 185 TYR A C 1
ATOM 1469 O O . TYR A 1 185 ? -2.806 -13.398 -1.963 1.00 96.81 185 TYR A O 1
ATOM 1477 N N . ASP A 1 186 ? -0.970 -14.281 -1.026 1.00 97.44 186 ASP A N 1
ATOM 1478 C CA . ASP A 1 186 ? -0.491 -13.012 -0.468 1.00 97.44 186 ASP A CA 1
ATOM 1479 C C . ASP A 1 186 ? -0.200 -11.957 -1.543 1.00 97.44 186 ASP A C 1
ATOM 1481 O O . ASP A 1 186 ? -0.554 -10.791 -1.374 1.00 97.44 186 ASP A O 1
ATOM 1485 N N . ILE A 1 187 ? 0.392 -12.359 -2.673 1.00 97.75 187 ILE A N 1
ATOM 1486 C CA . ILE A 1 187 ? 0.600 -11.465 -3.821 1.00 97.75 187 ILE A CA 1
ATOM 1487 C C . ILE A 1 187 ? -0.738 -10.985 -4.385 1.00 97.75 187 ILE A C 1
ATOM 1489 O O . ILE A 1 187 ? -0.897 -9.796 -4.660 1.00 97.75 187 ILE A O 1
ATOM 1493 N N . LEU A 1 188 ? -1.699 -11.894 -4.553 1.00 96.88 188 LEU A N 1
ATOM 1494 C CA . LEU A 1 188 ? -2.994 -11.588 -5.155 1.00 96.88 188 LEU A CA 1
ATOM 1495 C C . LEU A 1 188 ? -3.825 -10.657 -4.273 1.00 96.88 188 LEU A C 1
ATOM 1497 O O . LEU A 1 188 ? -4.359 -9.676 -4.784 1.00 96.88 188 LEU A O 1
ATOM 1501 N N . ARG A 1 189 ? -3.880 -10.892 -2.956 1.00 94.88 189 ARG A N 1
ATOM 1502 C CA . ARG A 1 189 ? -4.581 -9.985 -2.032 1.00 94.88 189 ARG A CA 1
ATOM 1503 C C . ARG A 1 189 ? -3.874 -8.639 -1.876 1.00 94.88 189 ARG A C 1
ATOM 1505 O O . ARG A 1 189 ? -4.532 -7.626 -1.652 1.00 94.88 189 ARG A O 1
ATOM 1512 N N . ALA A 1 190 ? -2.547 -8.601 -2.017 1.00 97.00 190 ALA A N 1
ATOM 1513 C CA . ALA A 1 190 ? -1.798 -7.350 -1.999 1.00 97.00 190 ALA A CA 1
ATOM 1514 C C . ALA A 1 190 ? -1.970 -6.537 -3.292 1.00 97.00 190 ALA A C 1
ATOM 1516 O O . ALA A 1 190 ? -1.980 -5.313 -3.222 1.00 97.00 190 ALA A O 1
ATOM 1517 N N . LEU A 1 191 ? -2.130 -7.183 -4.450 1.00 97.00 191 LEU A N 1
ATOM 1518 C CA . LEU A 1 191 ? -2.260 -6.548 -5.769 1.00 97.00 191 LEU A CA 1
ATOM 1519 C C . LEU A 1 191 ? -3.555 -6.997 -6.480 1.00 97.00 191 LEU A C 1
ATOM 1521 O O . LEU A 1 191 ? -3.482 -7.544 -7.576 1.00 97.00 191 LEU A O 1
ATOM 1525 N N . PRO A 1 192 ? -4.757 -6.781 -5.920 1.00 94.19 192 PRO A N 1
ATOM 1526 C CA . PRO A 1 192 ? -5.991 -7.419 -6.395 1.00 94.19 192 PRO A CA 1
ATOM 1527 C C . PRO A 1 192 ? -6.375 -7.044 -7.832 1.00 94.19 192 PRO A C 1
ATOM 1529 O O . PRO A 1 192 ? -6.987 -7.846 -8.534 1.00 94.19 192 PRO A O 1
ATOM 1532 N N . TYR A 1 193 ? -5.982 -5.856 -8.295 1.00 90.81 193 TYR A N 1
ATOM 1533 C CA . TYR A 1 193 ? -6.312 -5.366 -9.635 1.00 90.81 193 TYR A CA 1
ATOM 1534 C C . TYR A 1 193 ? -5.371 -5.879 -10.732 1.00 90.81 193 TYR A C 1
ATOM 1536 O O . TYR A 1 193 ? -5.725 -5.819 -11.907 1.00 90.81 193 TYR A O 1
ATOM 1544 N N . GLY A 1 194 ? -4.185 -6.384 -10.373 1.00 90.06 194 GLY A N 1
ATOM 1545 C CA . GLY A 1 194 ? -3.142 -6.693 -11.350 1.00 90.06 194 GLY A CA 1
ATOM 1546 C C . GLY A 1 194 ? -2.753 -5.460 -12.166 1.00 90.06 194 GLY A C 1
ATOM 1547 O O . GLY A 1 194 ? -2.355 -4.444 -11.598 1.00 90.06 194 GLY A O 1
ATOM 1548 N N . GLY A 1 195 ? -2.880 -5.562 -13.488 1.00 93.12 195 GLY A N 1
ATOM 1549 C CA . GLY A 1 195 ? -2.517 -4.505 -14.431 1.00 93.12 195 GLY A CA 1
ATOM 1550 C C . GLY A 1 195 ? -1.117 -4.691 -15.004 1.00 93.12 195 GLY A C 1
ATOM 1551 O O . GLY A 1 195 ? -0.250 -5.335 -14.403 1.00 93.12 195 GLY A O 1
ATOM 1552 N N . GLY A 1 196 ? -0.916 -4.157 -16.203 1.00 96.00 196 GLY A N 1
ATOM 1553 C CA . GLY A 1 196 ? 0.344 -4.290 -16.916 1.00 96.00 196 GLY A CA 1
ATOM 1554 C C . GLY A 1 196 ? 1.386 -3.282 -16.449 1.00 96.00 196 GLY A C 1
ATOM 1555 O O . GLY A 1 196 ? 1.081 -2.263 -15.824 1.00 96.00 196 GLY A O 1
ATOM 1556 N N . ILE A 1 197 ? 2.637 -3.538 -16.816 1.00 96.81 197 ILE A N 1
ATOM 1557 C CA . ILE A 1 197 ? 3.694 -2.531 -16.758 1.00 96.81 197 ILE A CA 1
ATOM 1558 C C . ILE A 1 197 ? 3.945 -1.941 -18.145 1.00 96.81 197 ILE A C 1
ATOM 1560 O O . ILE A 1 197 ? 3.695 -2.566 -19.179 1.00 96.81 197 ILE A O 1
ATOM 1564 N N . VAL A 1 198 ? 4.440 -0.712 -18.155 1.00 97.75 198 VAL A N 1
ATOM 1565 C CA . VAL A 1 198 ? 4.686 0.092 -19.345 1.00 97.75 198 VAL A CA 1
ATOM 1566 C C . VAL A 1 198 ? 6.119 0.585 -19.303 1.00 97.75 198 VAL A C 1
ATOM 1568 O O . VAL A 1 198 ? 6.523 1.223 -18.334 1.00 97.75 198 VAL A O 1
ATOM 1571 N N . GLU A 1 199 ? 6.869 0.301 -20.360 1.00 98.31 199 GLU A N 1
ATOM 1572 C CA . GLU A 1 199 ? 8.177 0.908 -20.595 1.00 98.31 199 GLU A CA 1
ATOM 1573 C C . GLU A 1 199 ? 7.988 2.200 -21.394 1.00 98.31 199 GLU A C 1
ATOM 1575 O O . GLU A 1 199 ? 7.163 2.247 -22.307 1.00 98.31 199 GLU A O 1
ATOM 1580 N N . LEU A 1 200 ? 8.721 3.257 -21.062 1.00 98.56 200 LEU A N 1
ATOM 1581 C CA . LEU A 1 200 ? 8.688 4.520 -21.800 1.00 98.56 200 LEU A CA 1
ATOM 1582 C C . LEU A 1 200 ? 9.987 5.299 -21.621 1.00 98.56 200 LEU A C 1
ATOM 1584 O O . LEU A 1 200 ? 10.745 5.054 -20.685 1.00 98.56 200 LEU A O 1
ATOM 1588 N N . ASP A 1 201 ? 10.195 6.280 -22.491 1.00 98.75 201 ASP A N 1
ATOM 1589 C CA . ASP A 1 201 ? 11.266 7.259 -22.377 1.00 98.75 201 ASP A CA 1
ATOM 1590 C C . ASP A 1 201 ? 10.714 8.609 -21.920 1.00 98.75 201 ASP A C 1
ATOM 1592 O O . ASP A 1 201 ? 9.682 9.074 -22.408 1.00 98.75 201 ASP A O 1
ATOM 1596 N N . MET A 1 202 ? 11.420 9.269 -21.003 1.00 98.75 202 MET A N 1
ATOM 1597 C CA . MET A 1 202 ? 11.067 10.611 -20.534 1.00 98.75 202 MET A CA 1
ATOM 1598 C C . MET A 1 202 ? 12.313 11.450 -20.220 1.00 98.75 202 MET A C 1
ATOM 1600 O O . MET A 1 202 ? 13.329 10.892 -19.795 1.00 98.75 202 MET A O 1
ATOM 1604 N N . PRO A 1 203 ? 12.273 12.785 -20.388 1.00 98.75 203 PRO A N 1
ATOM 1605 C CA . PRO A 1 203 ? 13.375 13.642 -19.972 1.00 98.75 203 PRO A CA 1
ATOM 1606 C C . PRO A 1 203 ? 13.511 13.649 -18.445 1.00 98.75 203 PRO A C 1
ATOM 1608 O O . PRO A 1 203 ? 12.520 13.580 -17.711 1.00 98.75 203 PRO A O 1
ATOM 1611 N N . GLY A 1 204 ? 14.743 13.795 -17.954 1.00 98.75 204 GLY A N 1
ATOM 1612 C CA . GLY A 1 204 ? 15.042 13.839 -16.522 1.00 98.75 204 GLY A CA 1
ATOM 1613 C C . GLY A 1 204 ? 14.270 14.921 -15.764 1.00 98.75 204 GLY A C 1
ATOM 1614 O O . GLY A 1 204 ? 13.895 14.719 -14.614 1.00 98.75 204 GLY A O 1
ATOM 1615 N N . SER A 1 205 ? 13.952 16.046 -16.408 1.00 98.62 205 SER A N 1
ATOM 1616 C CA . SER A 1 205 ? 13.096 17.090 -15.832 1.00 98.62 205 SER A CA 1
ATOM 1617 C C . SER A 1 205 ? 11.698 16.575 -15.472 1.00 98.62 205 SER A C 1
ATOM 1619 O O . SER A 1 205 ? 11.196 16.875 -14.386 1.00 98.62 205 SER A O 1
ATOM 1621 N N . LEU A 1 206 ? 11.078 15.775 -16.346 1.00 98.81 206 LEU A N 1
ATOM 1622 C CA . LEU A 1 206 ? 9.782 15.163 -16.074 1.00 98.81 206 LEU A CA 1
ATOM 1623 C C . LEU A 1 206 ? 9.917 14.050 -15.032 1.00 98.81 206 LEU A C 1
ATOM 1625 O O . LEU A 1 206 ? 9.064 13.957 -14.153 1.00 98.81 206 LEU A O 1
ATOM 1629 N N . LEU A 1 207 ? 10.993 13.255 -15.076 1.00 98.81 207 LEU A N 1
ATOM 1630 C CA . LEU A 1 207 ? 11.232 12.191 -14.094 1.00 98.81 207 LEU A CA 1
ATOM 1631 C C . LEU A 1 207 ? 11.353 12.772 -12.681 1.00 98.81 207 LEU A C 1
ATOM 1633 O O . LEU A 1 207 ? 10.628 12.351 -11.784 1.00 98.81 207 LEU A O 1
ATOM 1637 N N . SER A 1 208 ? 12.176 13.806 -12.496 1.00 98.62 208 SER A N 1
ATOM 1638 C CA . SER A 1 208 ? 12.294 14.521 -11.219 1.00 98.62 208 SER A CA 1
ATOM 1639 C C . SER A 1 208 ? 10.955 15.095 -10.752 1.00 98.62 208 SER A C 1
ATOM 1641 O O . SER A 1 208 ? 10.631 15.006 -9.570 1.00 98.62 208 SER A O 1
ATOM 1643 N N . LYS A 1 209 ? 10.141 15.639 -11.669 1.00 98.56 209 LYS A N 1
ATOM 1644 C CA . LYS A 1 209 ? 8.804 16.158 -11.342 1.00 98.56 209 LYS A CA 1
ATOM 1645 C C . LYS A 1 209 ? 7.860 15.053 -10.855 1.00 98.56 209 LYS A C 1
ATOM 1647 O O . LYS A 1 209 ? 7.128 15.272 -9.894 1.00 98.56 209 LYS A O 1
ATOM 1652 N N . VAL A 1 210 ? 7.878 13.883 -11.495 1.00 98.62 210 VAL A N 1
ATOM 1653 C CA . VAL A 1 210 ? 7.081 12.712 -11.088 1.00 98.62 210 VAL A CA 1
ATOM 1654 C C . VAL A 1 210 ? 7.520 12.198 -9.720 1.00 98.62 210 VAL A C 1
ATOM 1656 O O . VAL A 1 210 ? 6.675 11.983 -8.856 1.00 98.62 210 VAL A O 1
ATOM 1659 N N . LEU A 1 211 ? 8.828 12.051 -9.495 1.00 98.69 211 LEU A N 1
ATOM 1660 C CA . LEU A 1 211 ? 9.363 11.582 -8.215 1.00 98.69 211 LEU A CA 1
ATOM 1661 C C . LEU A 1 211 ? 9.039 12.550 -7.071 1.00 98.69 211 LEU A C 1
ATOM 1663 O O . LEU A 1 211 ? 8.634 12.113 -5.994 1.00 98.69 211 LEU A O 1
ATOM 1667 N N . GLU A 1 212 ? 9.140 13.859 -7.309 1.00 98.38 212 GLU A N 1
ATOM 1668 C CA . GLU A 1 212 ? 8.785 14.865 -6.308 1.00 98.38 212 GLU A CA 1
ATOM 1669 C C . GLU A 1 212 ? 7.275 14.890 -6.023 1.00 98.38 212 GLU A C 1
ATOM 1671 O O . GLU A 1 212 ? 6.869 14.948 -4.864 1.00 98.38 212 GLU A O 1
ATOM 1676 N N . ALA A 1 213 ? 6.427 14.774 -7.050 1.00 98.25 213 ALA A N 1
ATOM 1677 C CA . ALA A 1 213 ? 4.982 14.632 -6.866 1.00 98.25 213 ALA A CA 1
ATOM 1678 C C . ALA A 1 213 ? 4.630 13.367 -6.063 1.00 98.25 213 ALA A C 1
ATOM 1680 O O . ALA A 1 213 ? 3.864 13.431 -5.102 1.00 98.25 213 ALA A O 1
ATOM 1681 N N . GLY A 1 214 ? 5.266 12.238 -6.387 1.00 98.06 214 GLY A N 1
ATOM 1682 C CA . GLY A 1 214 ? 5.159 10.996 -5.628 1.00 98.06 214 GLY A CA 1
ATOM 1683 C C . GLY A 1 214 ? 5.583 11.148 -4.168 1.00 98.06 214 GLY A C 1
ATOM 1684 O O . GLY A 1 214 ? 4.911 10.659 -3.265 1.00 98.06 214 GLY A O 1
ATOM 1685 N N . TRP A 1 215 ? 6.666 11.875 -3.902 1.00 97.69 215 TRP A N 1
ATOM 1686 C CA . TRP A 1 215 ? 7.115 12.150 -2.538 1.00 97.69 215 TRP A CA 1
ATOM 1687 C C . TRP A 1 215 ? 6.143 13.037 -1.752 1.00 97.69 215 TRP A C 1
ATOM 1689 O O . TRP A 1 215 ? 5.955 12.830 -0.554 1.00 97.69 215 TRP A O 1
ATOM 1699 N N . ASN A 1 216 ? 5.496 13.994 -2.416 1.00 97.19 216 ASN A N 1
ATOM 1700 C CA . ASN A 1 216 ? 4.485 14.861 -1.806 1.00 97.19 216 ASN A CA 1
ATOM 1701 C C . ASN A 1 216 ? 3.143 14.151 -1.560 1.00 97.19 216 ASN A C 1
ATOM 1703 O O . ASN A 1 216 ? 2.323 14.643 -0.788 1.00 97.19 216 ASN A O 1
ATOM 1707 N N . ASN A 1 217 ? 2.943 12.963 -2.137 1.00 96.88 217 ASN A N 1
ATOM 1708 C CA . ASN A 1 217 ? 1.785 12.101 -1.903 1.00 96.88 217 ASN A CA 1
ATOM 1709 C C . ASN A 1 217 ? 1.916 11.186 -0.673 1.00 96.88 217 ASN A C 1
ATOM 1711 O O . ASN A 1 217 ? 1.192 10.197 -0.565 1.00 96.88 217 ASN A O 1
ATOM 1715 N N . LYS A 1 218 ? 2.800 11.495 0.283 1.00 95.75 218 LYS A N 1
ATOM 1716 C CA . LYS A 1 218 ? 2.823 10.789 1.575 1.00 95.75 218 LYS A CA 1
ATOM 1717 C C . LYS A 1 218 ? 1.432 10.742 2.201 1.00 95.75 218 LYS A C 1
ATOM 1719 O O . LYS A 1 218 ? 0.692 11.718 2.107 1.00 95.75 218 LYS A O 1
ATOM 1724 N N . SER A 1 219 ? 1.098 9.616 2.829 1.00 92.19 219 SER A N 1
ATOM 1725 C CA . SER A 1 219 ? -0.234 9.229 3.335 1.00 92.19 219 SER A CA 1
ATOM 1726 C C . SER A 1 219 ? -1.306 8.959 2.266 1.00 92.19 219 SER A C 1
ATOM 1728 O O . SER A 1 219 ? -2.401 8.515 2.595 1.00 92.19 219 SER A O 1
ATOM 1730 N N . LYS A 1 220 ? -1.006 9.145 0.974 1.00 94.19 220 LYS A N 1
ATOM 1731 C CA . LYS A 1 220 ? -1.950 8.949 -0.137 1.00 94.19 220 LYS A CA 1
ATOM 1732 C C . LYS A 1 220 ? -1.522 7.802 -1.048 1.00 94.19 220 LYS A C 1
ATOM 1734 O O . LYS A 1 220 ? -0.375 7.357 -1.036 1.00 94.19 220 LYS A O 1
ATOM 1739 N N . GLY A 1 221 ? -2.461 7.318 -1.863 1.00 94.62 221 GLY A N 1
ATOM 1740 C CA . GLY A 1 221 ? -2.204 6.256 -2.843 1.00 94.62 221 GLY A CA 1
ATOM 1741 C C . GLY A 1 221 ? -1.092 6.609 -3.839 1.00 94.62 221 GLY A C 1
ATOM 1742 O O . GLY A 1 221 ? -0.295 5.742 -4.191 1.00 94.62 221 GLY A O 1
ATOM 1743 N N . GLY A 1 222 ? -0.963 7.884 -4.206 1.00 97.25 222 GLY A N 1
ATOM 1744 C CA . GLY A 1 222 ? 0.050 8.363 -5.143 1.00 97.25 222 GLY A CA 1
ATOM 1745 C C . GLY A 1 222 ? 1.497 8.368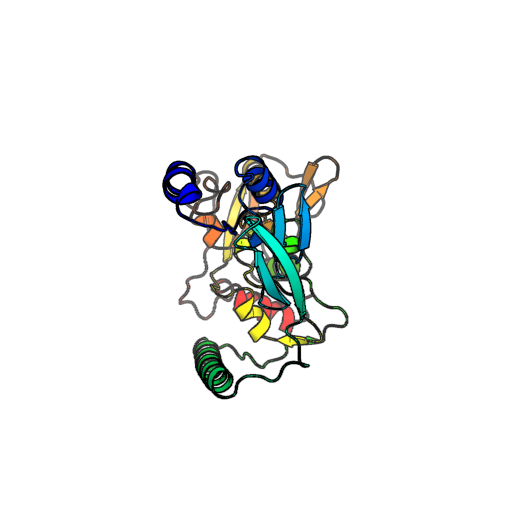 -4.640 1.00 97.25 222 GLY A C 1
ATOM 1746 O O . GLY A 1 222 ? 2.374 8.775 -5.402 1.00 97.25 222 GLY A O 1
ATOM 1747 N N . PHE A 1 223 ? 1.784 7.950 -3.397 1.00 98.50 223 PHE A N 1
ATOM 1748 C CA . PHE A 1 223 ? 3.170 7.775 -2.952 1.00 98.50 223 PHE A CA 1
ATOM 1749 C C . PHE A 1 223 ? 3.846 6.701 -3.802 1.00 98.50 223 PHE A C 1
ATOM 1751 O O . PHE A 1 223 ? 3.279 5.627 -3.991 1.00 98.50 223 PHE A O 1
ATOM 1758 N N . LEU A 1 224 ? 5.047 6.945 -4.316 1.00 98.56 224 LEU A N 1
ATOM 1759 C CA . LEU A 1 224 ? 5.697 5.989 -5.214 1.00 98.56 224 LEU A CA 1
ATOM 1760 C C . LEU A 1 224 ? 6.499 4.933 -4.439 1.00 98.56 224 LEU A C 1
ATOM 1762 O O . LEU A 1 224 ? 7.232 5.248 -3.508 1.00 98.56 224 LEU A O 1
ATOM 1766 N N . GLN A 1 225 ? 6.400 3.677 -4.862 1.00 98.62 225 GLN A N 1
ATOM 1767 C CA . GLN A 1 225 ? 7.373 2.622 -4.570 1.00 98.62 225 GLN A CA 1
ATOM 1768 C C . GLN A 1 225 ? 8.290 2.473 -5.780 1.00 98.62 225 GLN A C 1
ATOM 1770 O O . GLN A 1 225 ? 7.848 2.684 -6.910 1.00 98.62 225 GLN A O 1
ATOM 1775 N N . TRP A 1 226 ? 9.561 2.124 -5.574 1.00 98.44 226 TRP A N 1
ATOM 1776 C CA . TRP A 1 226 ? 10.538 2.177 -6.659 1.00 98.44 226 TRP A CA 1
ATOM 1777 C C . TRP A 1 226 ? 11.725 1.226 -6.515 1.00 98.44 226 TRP A C 1
ATOM 1779 O O . TRP A 1 226 ? 12.029 0.725 -5.433 1.00 98.44 226 TRP A O 1
ATOM 1789 N N . ALA A 1 227 ? 12.434 1.036 -7.626 1.00 98.44 227 ALA A N 1
ATOM 1790 C CA . ALA A 1 227 ? 13.735 0.389 -7.714 1.00 98.44 227 ALA A CA 1
ATOM 1791 C C . ALA A 1 227 ? 14.718 1.289 -8.477 1.00 98.44 227 ALA A C 1
ATOM 1793 O O . ALA A 1 227 ? 14.327 2.008 -9.397 1.00 98.44 227 ALA A O 1
ATOM 1794 N N . ASN A 1 228 ? 15.995 1.240 -8.084 1.00 98.38 228 ASN A N 1
ATOM 1795 C CA . ASN A 1 228 ? 17.093 2.052 -8.631 1.00 98.38 228 ASN A CA 1
ATOM 1796 C C . ASN A 1 228 ? 16.918 3.580 -8.512 1.00 98.38 228 ASN A C 1
ATOM 17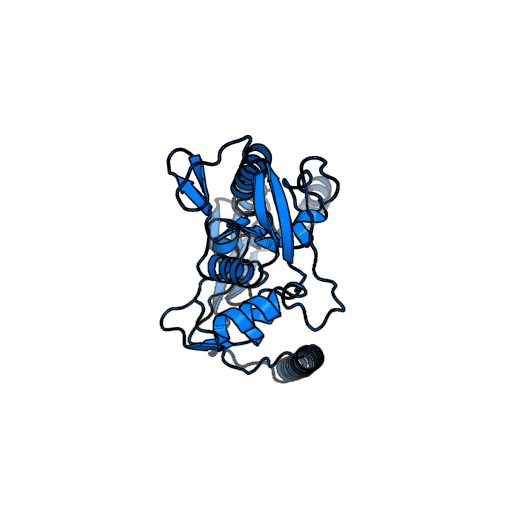98 O O . ASN A 1 228 ? 17.597 4.329 -9.213 1.00 98.38 228 ASN A O 1
ATOM 1802 N N . ILE A 1 229 ? 16.046 4.038 -7.611 1.00 98.62 229 ILE A N 1
ATOM 1803 C CA . ILE A 1 229 ? 15.820 5.451 -7.288 1.00 98.62 229 ILE A CA 1
ATOM 1804 C C . ILE A 1 229 ? 16.229 5.707 -5.833 1.00 98.62 229 ILE A C 1
ATOM 1806 O O . ILE A 1 229 ? 15.889 4.934 -4.933 1.00 98.62 229 ILE A O 1
ATOM 1810 N N . GLU A 1 230 ? 16.924 6.813 -5.590 1.00 97.88 230 GLU A N 1
ATOM 1811 C CA . GLU A 1 230 ? 17.268 7.295 -4.251 1.00 97.88 230 GLU A CA 1
ATOM 1812 C C . GLU A 1 230 ? 16.930 8.782 -4.121 1.00 97.88 230 GLU A C 1
ATOM 1814 O O . GLU A 1 230 ? 17.055 9.546 -5.078 1.00 97.88 230 GLU A O 1
ATOM 1819 N N . ARG A 1 231 ? 16.532 9.198 -2.915 1.00 96.62 231 ARG A N 1
ATOM 1820 C CA . ARG A 1 231 ? 16.426 10.607 -2.539 1.00 96.62 231 ARG A CA 1
ATOM 1821 C C . ARG A 1 231 ? 17.419 10.899 -1.427 1.00 96.62 231 ARG A C 1
ATOM 1823 O O . ARG A 1 231 ? 17.290 10.369 -0.325 1.00 96.62 231 ARG A O 1
ATOM 1830 N N . THR A 1 232 ? 18.390 11.759 -1.702 1.00 96.50 232 THR A N 1
ATOM 1831 C CA . THR A 1 232 ? 19.390 12.149 -0.703 1.00 96.50 232 THR A CA 1
ATOM 1832 C C . THR A 1 232 ? 18.764 13.022 0.398 1.00 96.50 232 THR A C 1
ATOM 1834 O O . THR A 1 232 ? 17.725 13.654 0.177 1.00 96.50 232 THR A O 1
ATOM 1837 N N . PRO A 1 233 ? 19.417 13.173 1.568 1.00 94.44 233 PRO A N 1
ATOM 1838 C CA . PRO A 1 233 ? 18.978 14.111 2.608 1.00 94.44 233 PRO A CA 1
ATOM 1839 C C . PRO A 1 233 ? 18.903 15.576 2.151 1.00 94.44 233 PRO A C 1
ATOM 1841 O O . PRO A 1 233 ? 18.208 16.375 2.767 1.00 94.44 233 PRO A O 1
ATOM 1844 N N . LYS A 1 234 ? 19.600 15.931 1.061 1.00 94.75 234 LYS A N 1
ATOM 1845 C CA . LYS A 1 234 ? 19.545 17.256 0.422 1.00 94.75 234 LYS A CA 1
ATOM 1846 C C . LYS A 1 234 ? 18.421 17.377 -0.616 1.00 94.75 234 LYS A C 1
ATOM 1848 O O . LYS A 1 234 ? 18.419 18.326 -1.389 1.00 94.75 234 LYS A O 1
ATOM 1853 N N . TYR A 1 235 ? 17.495 16.418 -0.647 1.00 95.12 235 TYR A N 1
ATOM 1854 C CA . TYR A 1 235 ? 16.350 16.375 -1.563 1.00 95.12 235 TYR A CA 1
ATOM 1855 C C . TYR A 1 235 ? 16.725 16.231 -3.044 1.00 95.12 235 TYR A C 1
ATOM 1857 O O . TYR A 1 235 ? 15.945 16.580 -3.923 1.00 95.12 235 TYR A O 1
ATOM 1865 N N . ILE A 1 236 ? 17.909 15.680 -3.320 1.00 97.25 236 ILE A N 1
ATOM 1866 C CA . ILE A 1 236 ? 18.374 15.381 -4.680 1.00 97.25 236 ILE A CA 1
ATOM 1867 C C . ILE A 1 236 ? 17.955 13.960 -5.049 1.00 97.25 236 ILE A C 1
ATOM 1869 O O . ILE A 1 236 ? 18.187 13.035 -4.265 1.00 97.25 236 ILE A O 1
ATOM 1873 N N . TRP A 1 237 ? 17.375 13.799 -6.238 1.00 98.38 237 TRP A N 1
ATOM 1874 C CA . TRP A 1 237 ? 16.978 12.511 -6.802 1.00 98.38 237 TRP A CA 1
ATOM 1875 C C . TRP A 1 237 ? 18.113 11.881 -7.607 1.00 98.38 237 TRP A C 1
ATOM 1877 O O . TRP A 1 237 ? 18.721 12.536 -8.457 1.00 98.38 237 TRP A O 1
ATOM 1887 N N . LEU A 1 238 ? 18.373 10.600 -7.348 1.00 98.69 238 LEU A N 1
ATOM 1888 C CA . LEU A 1 238 ? 19.393 9.810 -8.026 1.00 98.69 238 LEU A CA 1
ATOM 1889 C C . LEU A 1 238 ? 18.764 8.610 -8.740 1.00 98.69 238 LEU A C 1
ATOM 1891 O O . LEU A 1 238 ? 17.893 7.947 -8.177 1.00 98.69 238 LEU A O 1
ATOM 1895 N N . ILE A 1 239 ? 19.276 8.287 -9.927 1.00 98.56 239 ILE A N 1
ATOM 1896 C CA . ILE A 1 239 ? 19.028 7.032 -10.645 1.00 98.56 239 ILE A CA 1
ATOM 1897 C C . ILE A 1 239 ? 20.342 6.264 -10.710 1.00 98.56 239 ILE A C 1
ATOM 1899 O O . ILE A 1 239 ? 21.343 6.788 -11.198 1.00 98.56 239 ILE A O 1
ATOM 1903 N N . ASN A 1 240 ? 20.365 5.033 -10.194 1.00 96.50 240 ASN A N 1
ATOM 1904 C CA . ASN A 1 240 ? 21.590 4.220 -10.112 1.00 96.50 240 ASN A CA 1
ATOM 1905 C C . ASN A 1 240 ? 22.776 4.972 -9.461 1.00 96.50 240 ASN A C 1
ATOM 1907 O O . ASN A 1 240 ? 23.916 4.884 -9.920 1.00 96.50 240 ASN A O 1
ATOM 1911 N N . GLY A 1 241 ? 22.497 5.761 -8.417 1.00 97.25 241 GLY A N 1
ATOM 1912 C CA . GLY A 1 241 ? 23.500 6.542 -7.683 1.00 97.25 241 GLY A CA 1
ATOM 1913 C C . GLY A 1 241 ? 23.987 7.819 -8.382 1.00 97.25 241 GLY A C 1
ATOM 1914 O O . GLY A 1 241 ? 24.886 8.477 -7.865 1.00 97.25 241 GLY A O 1
ATOM 1915 N N . LYS A 1 242 ? 23.417 8.194 -9.535 1.00 98.25 242 LYS A N 1
ATOM 1916 C CA . LYS A 1 242 ? 23.754 9.428 -10.263 1.00 98.25 242 LYS A CA 1
ATOM 1917 C C . LYS A 1 242 ? 22.597 10.414 -10.236 1.00 98.25 242 LYS A C 1
ATOM 1919 O O . LYS A 1 242 ? 21.452 10.012 -10.416 1.00 98.25 242 LYS A O 1
ATOM 1924 N N . GLU A 1 243 ? 22.900 11.692 -10.035 1.00 98.50 243 GLU A N 1
ATOM 1925 C CA . GLU A 1 243 ? 21.897 12.758 -10.062 1.00 98.50 243 GLU A CA 1
ATOM 1926 C C . GLU A 1 243 ? 21.178 12.815 -11.412 1.00 98.50 243 GLU A C 1
ATOM 1928 O O . GLU A 1 243 ? 21.784 12.613 -12.467 1.00 98.50 243 GLU A O 1
ATOM 1933 N N . ILE A 1 244 ? 19.869 13.072 -11.368 1.00 98.62 244 ILE A N 1
ATOM 1934 C CA . ILE A 1 244 ? 19.056 13.164 -12.576 1.00 98.62 244 ILE A CA 1
ATOM 1935 C C . ILE A 1 244 ? 19.461 14.393 -13.393 1.00 98.62 244 ILE A C 1
ATOM 1937 O O . ILE A 1 244 ? 19.155 15.531 -13.049 1.00 98.62 244 ILE A O 1
ATOM 1941 N N . GLU A 1 245 ? 20.081 14.151 -14.543 1.00 98.56 245 GLU A N 1
ATOM 1942 C CA . GLU A 1 245 ? 20.340 15.176 -15.553 1.00 98.56 245 GLU A CA 1
ATOM 1943 C C . GLU A 1 245 ? 19.039 15.615 -16.263 1.00 98.56 245 GLU A C 1
ATOM 1945 O O . GLU A 1 245 ? 18.417 14.792 -16.941 1.00 98.56 245 GLU A O 1
ATOM 1950 N N . PRO A 1 246 ? 18.627 16.900 -16.204 1.00 98.31 246 PRO A N 1
ATOM 1951 C CA . PRO A 1 246 ? 17.300 17.327 -16.665 1.00 98.31 246 PRO A CA 1
ATOM 1952 C C . PRO A 1 246 ? 16.989 17.066 -18.144 1.00 98.31 246 PRO A C 1
ATOM 1954 O O . PRO A 1 246 ? 15.837 16.834 -18.498 1.00 98.31 246 PRO A O 1
ATOM 1957 N N . LYS A 1 247 ? 18.001 17.131 -19.017 1.00 98.12 247 LYS A N 1
ATOM 1958 C CA . LYS A 1 247 ? 17.843 16.973 -20.475 1.00 98.12 247 LYS A CA 1
ATOM 1959 C C . LYS A 1 247 ? 18.116 15.551 -20.969 1.00 98.12 247 LYS A C 1
ATOM 1961 O O . LYS A 1 247 ? 17.896 15.273 -22.144 1.00 98.12 247 LYS A O 1
ATOM 1966 N N . ARG A 1 248 ? 18.624 14.666 -20.106 1.00 98.44 248 ARG A N 1
ATOM 1967 C CA . ARG A 1 248 ? 18.890 13.271 -20.462 1.00 98.44 248 ARG A CA 1
ATOM 1968 C C . ARG A 1 248 ? 17.561 12.525 -20.551 1.00 98.44 248 ARG A C 1
ATOM 1970 O O . ARG A 1 248 ? 16.709 12.700 -19.684 1.00 98.44 248 ARG A O 1
ATOM 1977 N N . MET A 1 249 ? 17.396 11.707 -21.585 1.00 98.50 249 MET A N 1
ATOM 1978 C CA . MET A 1 249 ? 16.270 10.777 -21.676 1.00 98.50 249 MET A CA 1
ATOM 1979 C C . MET A 1 249 ? 16.558 9.550 -20.812 1.00 98.50 249 MET A C 1
ATOM 1981 O O . MET A 1 249 ? 17.649 8.984 -20.904 1.00 98.50 249 MET A O 1
ATOM 1985 N N . TYR A 1 250 ? 15.587 9.164 -19.992 1.00 98.75 250 TYR A N 1
ATOM 1986 C CA . TYR A 1 250 ? 15.626 7.980 -19.140 1.00 98.75 250 TYR A CA 1
ATOM 1987 C C . TYR A 1 250 ? 14.610 6.970 -19.645 1.00 98.75 250 TYR A C 1
ATOM 1989 O O . TYR A 1 250 ? 13.449 7.333 -19.846 1.00 98.75 250 TYR A O 1
ATOM 1997 N N . HIS A 1 251 ? 15.038 5.716 -19.782 1.00 98.75 251 HIS A N 1
ATOM 1998 C CA . HIS A 1 251 ? 14.127 4.604 -20.030 1.00 98.75 251 HIS A CA 1
ATOM 1999 C C . HIS A 1 251 ? 13.608 4.075 -18.692 1.00 98.75 251 HIS A C 1
ATOM 2001 O O . HIS A 1 251 ? 14.403 3.675 -17.838 1.00 98.75 251 HIS A 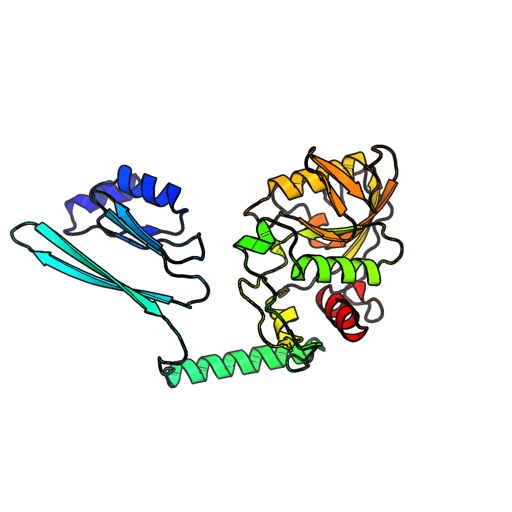O 1
ATOM 2007 N N . VAL A 1 252 ? 12.294 4.078 -18.482 1.00 98.69 252 VAL A N 1
ATOM 2008 C CA . VAL A 1 252 ? 11.673 3.761 -17.185 1.00 98.69 252 VAL A CA 1
ATOM 2009 C C . VAL A 1 252 ? 10.540 2.753 -17.338 1.00 98.69 252 VAL A C 1
ATOM 2011 O O . VAL A 1 252 ? 9.870 2.727 -18.369 1.00 98.69 252 VAL A O 1
ATOM 2014 N N . ALA A 1 253 ? 10.303 1.956 -16.295 1.00 98.62 253 ALA A N 1
ATOM 2015 C CA . ALA A 1 253 ? 9.153 1.060 -16.204 1.00 98.62 253 ALA A CA 1
ATOM 2016 C C . ALA A 1 253 ? 8.156 1.548 -15.141 1.00 98.62 253 ALA A C 1
ATOM 2018 O O . ALA A 1 253 ? 8.522 1.775 -13.988 1.00 98.62 253 ALA A O 1
ATOM 2019 N N . VAL A 1 254 ? 6.883 1.671 -15.512 1.00 98.50 254 VAL A N 1
ATOM 2020 C CA . VAL A 1 254 ? 5.798 2.109 -14.617 1.00 98.50 254 VAL A CA 1
ATOM 2021 C C . VAL A 1 254 ? 4.611 1.158 -14.671 1.00 98.50 254 VAL A C 1
ATOM 2023 O O . VAL A 1 254 ? 4.486 0.405 -15.631 1.00 98.50 254 VAL A O 1
ATOM 2026 N N . ASN A 1 255 ? 3.724 1.162 -13.676 1.00 97.31 255 ASN A N 1
ATOM 2027 C CA . ASN A 1 255 ? 2.431 0.491 -13.838 1.00 97.31 255 ASN A CA 1
ATOM 2028 C C . ASN A 1 255 ? 1.517 1.300 -14.774 1.00 97.31 255 ASN A C 1
ATOM 2030 O O . ASN A 1 255 ? 1.573 2.531 -14.828 1.00 97.31 255 ASN A O 1
ATOM 2034 N N . ASP A 1 256 ? 0.665 0.607 -15.523 1.00 95.56 256 ASP A N 1
ATOM 2035 C CA . ASP A 1 256 ? -0.225 1.210 -16.517 1.00 95.56 256 ASP A CA 1
ATOM 2036 C C . ASP A 1 256 ? -1.185 2.266 -15.945 1.00 95.56 256 ASP A C 1
ATOM 2038 O O . ASP A 1 256 ? -1.458 3.261 -16.627 1.00 95.56 256 ASP A O 1
ATOM 2042 N N . PHE A 1 257 ? -1.633 2.084 -14.698 1.00 96.62 257 PHE A N 1
ATOM 2043 C CA . PHE A 1 257 ? -2.543 2.979 -13.991 1.00 96.62 257 PHE A CA 1
ATOM 2044 C C . PHE A 1 257 ? -1.998 4.403 -13.883 1.00 96.62 257 PHE A C 1
ATOM 2046 O O . PHE A 1 257 ? -2.751 5.351 -14.109 1.00 96.62 257 PHE A O 1
ATOM 2053 N N . LEU A 1 258 ? -0.699 4.580 -13.616 1.00 96.88 258 LEU A N 1
ATOM 2054 C CA . LEU A 1 258 ? -0.097 5.913 -13.527 1.00 96.88 258 LEU A CA 1
ATOM 2055 C C . LEU A 1 258 ? -0.310 6.717 -14.815 1.00 96.88 258 LEU A C 1
ATOM 2057 O O . LEU A 1 258 ? -0.610 7.904 -14.759 1.00 96.88 258 LEU A O 1
ATOM 2061 N N . LEU A 1 259 ? -0.279 6.053 -15.972 1.00 97.00 259 LEU A N 1
ATOM 2062 C CA . LEU A 1 259 ? -0.449 6.699 -17.273 1.00 97.00 259 LEU A CA 1
ATOM 2063 C C . LEU A 1 259 ? -1.909 6.997 -17.648 1.00 97.00 259 LEU A C 1
ATOM 2065 O O . LEU A 1 259 ? -2.152 7.536 -18.733 1.00 97.00 259 LEU A O 1
ATOM 2069 N N . THR A 1 260 ? -2.875 6.669 -16.786 1.00 95.75 260 THR A N 1
ATOM 2070 C CA . THR A 1 260 ? -4.288 7.038 -16.977 1.00 95.75 260 THR A CA 1
ATOM 2071 C C . THR A 1 260 ? -4.550 8.513 -16.673 1.00 95.75 260 THR A C 1
ATOM 2073 O O . THR A 1 260 ? -5.504 9.076 -17.204 1.00 95.75 260 THR A O 1
ATOM 2076 N N . GLY A 1 261 ? -3.695 9.147 -15.859 1.00 94.19 261 GLY A N 1
ATOM 2077 C CA . GLY A 1 261 ? -3.911 10.501 -15.341 1.00 94.19 261 GLY A CA 1
ATOM 2078 C C . GLY A 1 261 ? -4.901 10.578 -14.172 1.00 94.19 261 GLY A C 1
ATOM 2079 O O . GLY A 1 261 ? -5.275 11.679 -13.787 1.00 94.19 261 GLY A O 1
ATOM 2080 N N . ASN A 1 262 ? -5.320 9.437 -13.610 1.00 95.25 262 ASN A N 1
ATOM 2081 C CA . ASN A 1 262 ? -6.287 9.374 -12.507 1.00 95.25 262 ASN A CA 1
ATOM 2082 C C . ASN A 1 262 ? -5.643 9.328 -11.111 1.00 95.25 262 ASN A C 1
ATOM 2084 O O . ASN A 1 262 ? -6.360 9.270 -10.114 1.00 95.25 262 ASN A O 1
ATOM 2088 N N . GLU A 1 263 ? -4.311 9.307 -11.018 1.00 96.44 263 GLU A N 1
ATOM 2089 C CA . GLU A 1 263 ? -3.623 9.358 -9.727 1.00 96.44 263 GLU A CA 1
ATOM 2090 C C . GLU A 1 263 ? -3.522 10.804 -9.237 1.00 96.44 263 GLU A C 1
ATOM 2092 O O . GLU A 1 263 ? -3.047 11.686 -9.959 1.00 96.44 263 GLU A O 1
ATOM 2097 N N . SER A 1 264 ? -3.943 11.034 -7.993 1.00 93.69 264 SER A N 1
ATOM 2098 C CA . SER A 1 264 ? -3.976 12.374 -7.412 1.00 93.69 264 SER A CA 1
ATOM 2099 C C . SER A 1 264 ? -2.566 12.951 -7.308 1.00 93.69 264 SER A C 1
ATOM 2101 O O . SER A 1 264 ? -1.641 12.294 -6.831 1.00 93.69 264 SER A O 1
ATOM 2103 N N . GLY A 1 265 ? -2.388 14.188 -7.769 1.00 94.31 265 GLY A N 1
ATOM 2104 C CA . GLY A 1 265 ? -1.096 14.876 -7.793 1.00 94.31 265 GLY A CA 1
ATOM 2105 C C . GLY A 1 265 ? -0.141 14.397 -8.893 1.00 94.31 265 GLY A C 1
ATOM 2106 O O . GLY A 1 265 ? 0.965 14.927 -9.005 1.00 94.31 265 GLY A O 1
ATOM 2107 N N . LEU A 1 266 ? -0.546 13.419 -9.708 1.00 97.31 266 LEU A N 1
ATOM 2108 C CA . LEU A 1 266 ? 0.214 12.861 -10.831 1.00 97.31 266 LEU A CA 1
ATOM 2109 C C . LEU A 1 266 ? -0.575 12.917 -12.151 1.00 97.31 266 LEU A C 1
ATOM 2111 O O . LEU A 1 266 ? -0.197 12.278 -13.129 1.00 97.31 266 LEU A O 1
ATOM 2115 N N . GLU A 1 267 ? -1.623 13.739 -12.233 1.00 97.12 267 GLU A N 1
ATOM 2116 C CA . GLU A 1 267 ? -2.521 13.849 -13.392 1.00 97.12 267 GLU A CA 1
ATOM 2117 C C . GLU A 1 267 ? -1.768 14.253 -14.676 1.00 97.12 267 GLU A C 1
ATOM 2119 O O . GLU A 1 267 ? -2.129 13.872 -15.793 1.00 97.12 267 GLU A O 1
ATOM 2124 N N . PHE A 1 268 ? -0.670 15.002 -14.520 1.00 97.38 268 PHE A N 1
ATOM 2125 C CA . PHE A 1 268 ? 0.203 15.417 -15.619 1.00 97.38 268 PHE A CA 1
ATOM 2126 C C . PHE A 1 268 ? 1.027 14.266 -16.219 1.00 97.38 268 PHE A C 1
ATOM 2128 O O . PHE A 1 268 ? 1.520 14.402 -17.339 1.00 97.38 268 PHE A O 1
ATOM 2135 N N . PHE A 1 269 ? 1.209 13.152 -15.506 1.00 97.75 269 PHE A N 1
ATOM 2136 C CA . PHE A 1 269 ? 1.967 11.984 -15.960 1.00 97.75 269 PHE A CA 1
ATOM 2137 C C . PHE A 1 269 ? 1.044 10.968 -16.646 1.00 97.75 269 PHE A C 1
ATOM 2139 O O . PHE A 1 269 ? 0.929 9.820 -16.241 1.00 97.75 269 PHE A O 1
ATOM 2146 N N . SER A 1 270 ? 0.359 11.400 -17.704 1.00 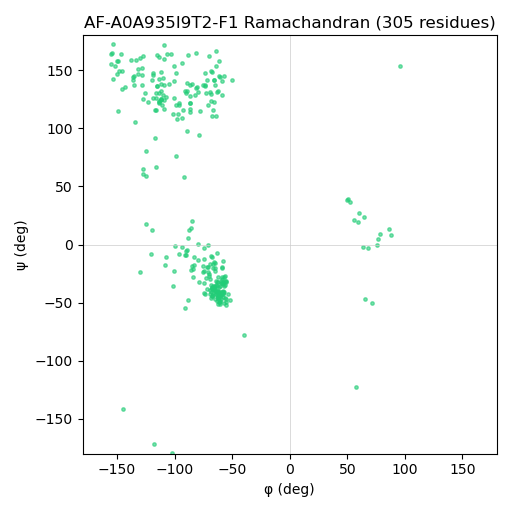97.06 270 SER A N 1
ATOM 2147 C CA . SER A 1 270 ? -0.532 10.541 -18.492 1.00 97.06 270 SER A CA 1
ATOM 2148 C C . SER A 1 270 ? 0.071 10.185 -19.849 1.00 97.06 270 SER A C 1
ATOM 2150 O O . SER A 1 270 ? 0.966 10.869 -20.340 1.00 97.06 270 SER A O 1
ATOM 2152 N N . ALA A 1 271 ? -0.478 9.167 -20.518 1.00 96.31 271 ALA A N 1
ATOM 2153 C CA . ALA A 1 271 ? -0.059 8.762 -21.867 1.00 96.31 271 ALA A CA 1
ATOM 2154 C C . ALA A 1 271 ? -0.179 9.871 -22.936 1.00 96.31 271 ALA A C 1
ATOM 2156 O O . ALA A 1 271 ? 0.347 9.719 -24.034 1.00 96.31 271 ALA A O 1
ATOM 2157 N N . LYS A 1 272 ? -0.896 10.963 -22.634 1.00 96.38 272 LYS A N 1
ATOM 2158 C CA . LYS A 1 272 ? -1.060 12.134 -23.508 1.00 96.38 272 LYS A CA 1
ATOM 2159 C C . LYS A 1 272 ? 0.019 13.199 -23.293 1.00 96.38 272 LYS A C 1
ATOM 2161 O O . LYS A 1 272 ? 0.015 14.203 -24.000 1.00 96.38 272 LYS A O 1
ATOM 2166 N N . ASN A 1 273 ? 0.891 13.032 -22.299 1.00 97.50 273 ASN A N 1
ATOM 2167 C CA . ASN A 1 273 ? 1.953 13.988 -22.028 1.00 97.50 273 ASN A CA 1
ATOM 2168 C C . ASN A 1 273 ? 2.955 13.997 -23.207 1.00 97.50 273 ASN A C 1
ATOM 2170 O O . ASN A 1 273 ? 3.497 12.940 -23.533 1.00 97.50 273 ASN A O 1
ATOM 2174 N N . PRO A 1 274 ? 3.198 15.159 -23.846 1.00 97.38 274 PRO A N 1
ATOM 2175 C CA . PRO A 1 274 ? 4.005 15.253 -25.065 1.00 97.38 274 PRO A CA 1
ATOM 2176 C C . PRO A 1 274 ? 5.498 14.973 -24.852 1.00 97.38 274 PRO A C 1
ATOM 2178 O O . PRO A 1 274 ? 6.206 14.718 -25.823 1.00 97.38 274 PRO A O 1
ATOM 2181 N N . ASP A 1 275 ? 5.978 15.009 -23.607 1.00 97.88 275 ASP A N 1
ATOM 2182 C CA . ASP A 1 275 ? 7.378 14.735 -23.274 1.00 97.88 275 ASP A CA 1
ATOM 2183 C C . ASP A 1 275 ? 7.668 13.227 -23.151 1.00 97.88 275 ASP A C 1
ATOM 2185 O O . ASP A 1 275 ? 8.833 12.832 -23.066 1.00 97.88 275 ASP A O 1
ATOM 2189 N N . LEU A 1 276 ? 6.634 12.374 -23.134 1.00 98.19 276 LEU A N 1
ATOM 2190 C CA . LEU A 1 276 ? 6.794 10.920 -23.127 1.00 98.19 276 LEU A CA 1
ATOM 2191 C C . LEU A 1 276 ? 7.040 10.400 -24.543 1.00 98.19 276 LEU A C 1
ATOM 2193 O O . LEU A 1 276 ? 6.332 10.742 -25.490 1.00 98.19 276 LEU A O 1
ATOM 2197 N N . GLN A 1 277 ? 8.019 9.515 -24.678 1.00 98.12 277 GLN A N 1
ATOM 2198 C CA . GLN A 1 277 ? 8.398 8.881 -25.937 1.00 98.12 277 GLN A CA 1
ATOM 2199 C C . GLN A 1 277 ? 8.436 7.360 -25.771 1.00 98.12 277 GLN A C 1
ATOM 2201 O O . GLN A 1 277 ? 8.467 6.848 -24.654 1.00 98.12 277 GLN A O 1
ATOM 2206 N N . ASN A 1 278 ? 8.411 6.628 -26.887 1.00 97.31 278 ASN A N 1
ATOM 2207 C CA . ASN A 1 278 ? 8.612 5.172 -26.925 1.00 97.31 278 ASN A CA 1
ATOM 2208 C C . ASN A 1 278 ? 7.757 4.371 -25.921 1.00 97.31 278 ASN A C 1
ATOM 2210 O O . ASN A 1 278 ? 8.218 3.382 -25.354 1.00 97.31 278 ASN A O 1
ATOM 2214 N N . ILE A 1 279 ? 6.502 4.788 -25.714 1.00 97.31 279 ILE A N 1
ATOM 2215 C CA . ILE A 1 279 ? 5.567 4.116 -24.806 1.00 97.31 279 ILE A CA 1
ATOM 2216 C C . ILE A 1 279 ? 5.272 2.708 -25.339 1.00 97.31 279 ILE A C 1
ATOM 2218 O O . ILE A 1 279 ? 4.586 2.539 -26.347 1.00 97.31 279 ILE A O 1
ATOM 2222 N N . ASN A 1 280 ? 5.761 1.697 -24.631 1.00 96.31 280 ASN A N 1
ATOM 2223 C CA . ASN A 1 280 ? 5.648 0.287 -24.964 1.00 96.31 280 ASN A CA 1
ATOM 2224 C C . ASN A 1 280 ? 4.850 -0.446 -23.881 1.00 96.31 280 ASN A C 1
ATOM 2226 O O . ASN A 1 280 ? 5.278 -0.544 -22.730 1.00 96.31 280 ASN A O 1
ATOM 2230 N N . ARG A 1 281 ? 3.685 -0.974 -24.260 1.00 94.50 281 ARG A N 1
ATOM 2231 C CA . ARG A 1 281 ? 2.760 -1.677 -23.363 1.00 94.50 281 ARG A CA 1
ATOM 2232 C C . ARG A 1 281 ? 2.642 -3.131 -23.780 1.00 94.50 281 ARG A C 1
ATOM 2234 O O . ARG A 1 281 ? 2.456 -3.411 -24.964 1.00 94.50 281 ARG A O 1
ATOM 2241 N N . ALA A 1 282 ? 2.668 -4.033 -22.808 1.00 91.19 282 ALA A N 1
ATOM 2242 C CA . ALA A 1 282 ? 2.209 -5.394 -23.041 1.00 91.19 282 ALA A CA 1
ATOM 2243 C C . ALA A 1 282 ? 0.708 -5.401 -23.324 1.00 91.19 282 ALA A C 1
ATOM 2245 O O . ALA A 1 282 ? -0.056 -4.651 -22.708 1.00 91.19 282 ALA A O 1
ATOM 2246 N N . LYS A 1 283 ? 0.280 -6.249 -24.259 1.00 88.44 283 LYS A N 1
ATOM 2247 C CA . LYS A 1 283 ? -1.146 -6.443 -24.506 1.00 88.44 283 LYS A CA 1
ATOM 2248 C C . LYS A 1 283 ? -1.714 -7.407 -23.458 1.00 88.44 283 LYS A C 1
ATOM 2250 O O . LYS A 1 283 ? -1.084 -8.434 -23.208 1.00 88.44 283 LYS A O 1
ATOM 2255 N N . PRO A 1 284 ? -2.890 -7.128 -22.867 1.00 85.19 284 PRO A N 1
ATOM 2256 C CA . PRO A 1 284 ? -3.488 -8.013 -21.865 1.00 85.19 284 PRO A CA 1
ATOM 2257 C C . PRO A 1 284 ? -3.732 -9.452 -22.349 1.00 85.19 284 PRO A C 1
ATOM 2259 O O . PRO A 1 284 ? -3.713 -10.379 -21.545 1.00 85.19 284 PRO A O 1
ATOM 2262 N N . ASP A 1 285 ? -3.948 -9.647 -23.650 1.00 88.12 285 ASP A N 1
ATOM 2263 C CA . ASP A 1 285 ? -4.203 -10.937 -24.298 1.00 88.12 285 ASP A CA 1
ATOM 2264 C C . ASP A 1 285 ? -2.931 -11.651 -24.794 1.00 88.12 285 ASP A C 1
ATOM 2266 O O . ASP A 1 285 ? -2.992 -12.826 -25.162 1.00 88.12 285 ASP A O 1
ATOM 2270 N N . ASP A 1 286 ? -1.765 -10.995 -24.769 1.00 91.56 286 ASP A N 1
ATOM 2271 C CA . ASP A 1 286 ? -0.495 -11.628 -25.129 1.00 91.56 286 ASP A CA 1
ATOM 2272 C C . ASP A 1 286 ? 0.023 -12.488 -23.973 1.00 91.56 286 ASP A C 1
ATOM 2274 O O . ASP A 1 286 ? 0.719 -12.033 -23.059 1.00 91.56 286 ASP A O 1
ATOM 2278 N N . LEU A 1 287 ? -0.307 -13.780 -24.031 1.00 88.88 287 LEU A N 1
ATOM 2279 C CA . LEU A 1 287 ? 0.070 -14.731 -22.995 1.00 88.88 287 LEU A CA 1
ATOM 2280 C C . LEU A 1 287 ? 1.590 -14.964 -22.879 1.00 88.88 287 LEU A C 1
ATOM 2282 O O . LEU A 1 287 ? 2.041 -15.479 -21.850 1.00 88.88 287 LEU A O 1
ATOM 2286 N N . SER A 1 288 ? 2.379 -14.555 -23.877 1.00 90.69 288 SER A N 1
ATOM 2287 C CA . SER A 1 288 ? 3.838 -14.694 -23.873 1.00 90.69 288 SER A CA 1
ATOM 2288 C C . SER A 1 288 ? 4.558 -13.542 -23.168 1.00 90.69 288 SER A C 1
ATOM 2290 O O . SER A 1 288 ? 5.679 -13.720 -22.688 1.00 90.69 288 SER A O 1
ATOM 2292 N N . ASP A 1 289 ? 3.905 -12.385 -23.042 1.00 94.00 289 ASP A N 1
ATOM 2293 C CA . ASP A 1 289 ? 4.475 -11.208 -22.402 1.00 94.00 289 ASP A CA 1
ATOM 2294 C C . ASP A 1 289 ? 4.099 -11.148 -20.918 1.00 94.00 289 ASP A C 1
ATOM 2296 O O . ASP A 1 289 ? 2.957 -10.871 -20.545 1.00 94.00 289 ASP A O 1
ATOM 2300 N N . ILE A 1 290 ? 5.077 -11.393 -20.044 1.00 94.00 290 ILE A N 1
ATOM 2301 C CA . ILE A 1 290 ? 4.873 -11.362 -18.590 1.00 94.00 290 ILE A CA 1
ATOM 2302 C C . ILE A 1 290 ? 4.549 -9.957 -18.066 1.00 94.00 290 ILE A C 1
ATOM 2304 O O . ILE A 1 290 ? 3.959 -9.816 -16.997 1.00 94.00 290 ILE A O 1
ATOM 2308 N N . ARG A 1 291 ? 4.889 -8.905 -18.824 1.00 95.38 291 ARG A N 1
ATOM 2309 C CA . ARG A 1 291 ? 4.620 -7.513 -18.442 1.00 95.38 291 ARG A CA 1
ATOM 2310 C C . ARG A 1 291 ? 3.122 -7.188 -18.446 1.00 95.38 291 ARG A C 1
ATOM 2312 O O . ARG A 1 291 ? 2.755 -6.124 -17.960 1.00 95.38 291 ARG A O 1
ATOM 2319 N N . ARG A 1 292 ? 2.257 -8.076 -18.959 1.00 95.12 292 ARG A N 1
ATOM 2320 C CA . ARG A 1 292 ? 0.795 -7.887 -18.977 1.00 95.12 292 ARG A CA 1
ATOM 2321 C C . ARG A 1 292 ? 0.147 -7.849 -17.593 1.00 95.12 292 ARG A C 1
ATOM 2323 O O . ARG A 1 292 ? -0.961 -7.340 -17.468 1.00 95.12 292 ARG A O 1
ATOM 2330 N N . ASP A 1 293 ? 0.802 -8.421 -16.582 1.00 95.88 293 ASP A N 1
ATOM 2331 C CA . ASP A 1 293 ? 0.265 -8.501 -15.227 1.00 95.88 293 ASP A CA 1
ATOM 2332 C C . ASP A 1 293 ? 1.392 -8.468 -14.192 1.00 95.88 293 ASP A C 1
ATOM 2334 O O . ASP A 1 293 ? 2.197 -9.398 -14.078 1.00 95.88 293 ASP A O 1
ATOM 2338 N N . ILE A 1 294 ? 1.422 -7.405 -13.394 1.00 96.81 294 ILE A N 1
ATOM 2339 C CA . ILE A 1 294 ? 2.400 -7.200 -12.326 1.00 96.81 294 ILE A CA 1
ATOM 2340 C C . ILE A 1 294 ? 2.421 -8.349 -11.303 1.00 96.81 294 ILE A C 1
ATOM 2342 O O . ILE A 1 294 ? 3.473 -8.626 -10.726 1.00 96.81 294 ILE A O 1
ATOM 2346 N N . ARG A 1 295 ? 1.303 -9.071 -11.117 1.00 97.31 295 ARG A N 1
ATOM 2347 C CA . ARG A 1 295 ? 1.201 -10.235 -10.219 1.00 97.31 295 ARG A CA 1
ATOM 2348 C C . ARG A 1 295 ? 2.018 -11.410 -10.743 1.00 97.31 295 ARG A C 1
ATOM 2350 O O . ARG A 1 295 ? 2.793 -11.999 -9.992 1.00 97.31 295 ARG A O 1
ATOM 2357 N N . LEU A 1 296 ? 1.900 -11.721 -12.038 1.00 96.44 296 LEU A N 1
ATOM 2358 C CA . LEU A 1 296 ? 2.717 -12.755 -12.691 1.00 96.44 296 LEU A CA 1
ATOM 2359 C C . LEU A 1 296 ? 4.203 -12.411 -12.580 1.00 96.44 296 LEU A C 1
ATOM 2361 O O . LEU A 1 296 ? 5.037 -13.271 -12.301 1.00 96.44 296 LEU A O 1
ATOM 2365 N N . LEU A 1 297 ? 4.503 -11.129 -12.756 1.00 95.12 297 LEU A N 1
ATOM 2366 C CA . LEU A 1 297 ? 5.838 -10.564 -12.770 1.00 95.12 297 LEU A CA 1
ATOM 2367 C C . LEU A 1 297 ? 6.566 -10.753 -11.428 1.00 95.12 297 LEU A C 1
ATOM 2369 O O . LEU A 1 297 ? 7.674 -11.293 -11.392 1.00 95.12 297 LEU A O 1
ATOM 2373 N N . ILE A 1 298 ? 5.933 -10.376 -10.312 1.00 97.81 298 ILE A N 1
ATOM 2374 C CA . ILE A 1 298 ? 6.513 -10.587 -8.978 1.00 97.81 298 ILE A CA 1
ATOM 2375 C C . ILE A 1 298 ? 6.596 -12.073 -8.607 1.00 97.81 298 ILE A C 1
ATOM 2377 O O . ILE A 1 298 ? 7.595 -12.495 -8.021 1.00 97.81 298 ILE A O 1
ATOM 2381 N N . ILE A 1 299 ? 5.606 -12.889 -8.985 1.00 98.06 299 ILE A N 1
ATOM 2382 C CA . ILE A 1 299 ? 5.630 -14.338 -8.734 1.00 98.06 299 ILE A CA 1
ATOM 2383 C C . ILE A 1 299 ? 6.820 -14.991 -9.452 1.00 98.06 299 ILE A C 1
ATOM 2385 O O . ILE A 1 299 ? 7.563 -15.758 -8.834 1.00 98.06 299 ILE A O 1
ATOM 2389 N N . ASP A 1 300 ? 7.040 -14.676 -10.731 1.00 97.06 300 ASP A N 1
ATOM 2390 C CA . ASP A 1 300 ? 8.184 -15.175 -11.503 1.00 97.06 300 ASP A CA 1
ATOM 2391 C C . ASP A 1 300 ? 9.522 -14.685 -10.934 1.00 97.06 300 ASP A C 1
ATOM 2393 O O . ASP A 1 300 ? 10.451 -15.482 -10.771 1.00 97.06 300 ASP A O 1
ATOM 2397 N N . TYR A 1 301 ? 9.608 -13.403 -10.559 1.00 97.81 301 TYR A N 1
ATOM 2398 C CA . TYR A 1 301 ? 10.796 -12.830 -9.926 1.00 97.81 301 TYR A CA 1
ATOM 2399 C C . TYR A 1 301 ? 11.189 -13.607 -8.665 1.00 97.81 301 TYR A C 1
ATOM 2401 O O . TYR A 1 301 ? 12.340 -14.030 -8.540 1.00 97.81 301 TYR A O 1
ATOM 2409 N N . ILE A 1 302 ? 10.236 -13.871 -7.765 1.00 97.50 302 ILE A N 1
ATOM 2410 C CA . ILE A 1 302 ? 10.496 -14.605 -6.519 1.00 97.50 302 ILE A CA 1
ATOM 2411 C C . ILE A 1 302 ? 10.878 -16.064 -6.802 1.00 97.50 302 ILE A C 1
ATOM 2413 O O . ILE A 1 302 ? 11.846 -16.563 -6.219 1.00 97.50 302 ILE A O 1
ATOM 2417 N N . LYS A 1 303 ? 10.179 -16.739 -7.729 1.00 96.62 303 LYS A N 1
ATOM 2418 C CA . LYS A 1 303 ? 10.484 -18.126 -8.136 1.00 96.62 303 LYS A CA 1
ATOM 2419 C C . LYS A 1 303 ? 11.897 -18.279 -8.697 1.00 96.62 303 LYS A C 1
ATOM 2421 O O . LYS A 1 303 ? 12.523 -19.317 -8.504 1.00 96.62 303 LYS A O 1
ATOM 2426 N N . LYS A 1 304 ? 12.424 -17.241 -9.347 1.00 96.12 304 LYS A N 1
ATOM 2427 C CA . LYS A 1 304 ? 13.798 -17.194 -9.875 1.00 96.12 304 LYS A CA 1
ATOM 2428 C C . LYS A 1 304 ? 14.838 -16.728 -8.847 1.00 96.12 304 LYS A C 1
ATOM 2430 O O . LYS A 1 304 ? 15.964 -16.414 -9.224 1.00 96.12 304 LYS A O 1
ATOM 2435 N N . GLY A 1 305 ? 14.484 -16.693 -7.561 1.00 94.38 305 GLY A N 1
ATOM 2436 C CA . GLY A 1 305 ? 15.387 -16.329 -6.466 1.00 94.38 305 GLY A CA 1
ATOM 2437 C C . GLY A 1 305 ? 15.446 -14.831 -6.164 1.00 94.38 305 GLY A C 1
ATOM 2438 O O . GLY A 1 305 ? 16.276 -14.411 -5.362 1.00 94.38 305 GLY A O 1
ATOM 2439 N N . GLY A 1 306 ? 14.573 -14.028 -6.775 1.00 93.38 306 GLY A N 1
ATOM 2440 C CA . GLY A 1 306 ? 14.439 -12.607 -6.487 1.00 93.38 306 GLY A CA 1
ATOM 2441 C C . GLY A 1 306 ? 14.044 -12.342 -5.033 1.00 93.38 306 GLY A C 1
ATOM 2442 O O . GLY A 1 306 ? 13.294 -13.109 -4.416 1.00 93.38 306 GLY A O 1
ATOM 2443 N N . ARG A 1 307 ? 14.590 -11.255 -4.486 1.00 86.19 307 ARG A N 1
ATOM 2444 C CA . ARG A 1 307 ? 14.374 -10.751 -3.125 1.00 86.19 307 ARG A CA 1
ATOM 2445 C C . ARG A 1 307 ? 14.355 -9.225 -3.116 1.00 86.19 307 ARG A C 1
ATOM 2447 O O . ARG A 1 307 ? 14.739 -8.590 -4.132 1.00 86.19 307 ARG A O 1
#

Nearest PDB structures (foldseek):
  2z1a-assembly1_A  TM=7.007E-01  e=4.936E-19  Thermus thermophilus HB8
  6xug-assembly1_B  TM=7.163E-01  e=3.055E-17  Homo sapiens
  6xuq-assembly1_A  TM=6.969E-01  e=3.894E-17  Homo sapiens
  1hp1-assembly1_A  TM=5.042E-01  e=2.117E-18  Escherichia coli
  2ush-assembly2_B  TM=5.039E-01  e=1.157E-17  Escherichia coli K-12

Sequence (307 aa):
MGDAFFEFKDSVDIVLALSHLSKEEDAQLADLYREIKLIMGGHEHDHMNIELPTCRITKADANARTAYAHRFKYNTKTKQVQIQSELIALDASIALDGEVDQIVQEWKGIENKVMREMGFDPEQLLMILPTPIDVKETSTRNKPTYFGQMIARAMLRAAPKSECAFFNSGSIRMDDMIEKQLSQYDILRALPYGGGIVELDMPGSLLSKVLEAGWNNKSKGGFLQWANIERTPKYIWLINGKEIEPKRMYHVAVNDFLLTGNESGLEFFSAKNPDLQNINRAKPDDLSDIRRDIRLLIIDYIKKGGR

Mean predicted aligned error: 4.89 Å

Radius of gyration: 23.97 Å; Cα contacts (8 Å, |Δi|>4): 578; chains: 1; bounding box: 58×45×64 Å